Protein AF-A0A3D3KFX2-F1 (afdb_monomer)

Radius of gyration: 22.74 Å; Cα contacts (8 Å, |Δi|>4): 416; chains: 1; bounding box: 62×53×62 Å

Sequence (307 aa):
QFYYATTVNYLEGIKENYFYAPDFDKSLHAFVSCFTFNHDSLNQFRLYGKEADKEASGVSLVFEKEFFQSDNSLEGLSFLSLKNNSQNSDETIFPLELDQQLNAEKSVDGKFRINKQPVMRCVYIDPTSDYIQLAHRNRLTFFREFGDETIAVQDKILSKAEHEWENYKKYIDEKTTDFSDAFRALKNNYELIIEEKKGITNSDLESSNKIDTLINEILLPLKYLIKQSAFQEEQECRMIYVTSLNAPEVKMVNKKFLFVEYEADVKESLDEVYIAPAARDYQMYLAWLLRDKDVKIELSNNPYRQT

pLDDT: mean 78.2, std 17.75, range [28.66, 97.94]

Foldseek 3Di:
DFFQCLLVLLLVLPLDPDGDDDDDPQFKDKDKDKDAPDQQDQCLPVVGQADVNDHQQGKGFDFDPVLADPDPDCVLVLLPPQPPPPDDDDDDDRDPPSPLPDFWDLPPVRATAGEGHHKAWFWADASNDLDIFTQDHDLVVLCVVQPQDWDQDPNDIDRPSVVVCVVRVVVRVVVRVVVSVVSVVVSVVSVVLVVVLVVDDPVPVVVSVSSVVVVCSVCVVNSVRYDHNVSSSSSMIMGMDMGGCPRRQWDDDPVPDTHGHHPDDSLVGTAEMEGGPSNVVCQVVVCVVNVVDPYHYYYRPDDDPPD

Solvent-accessible surface area (backbone atoms only — not comparable to full-atom values): 18101 Å² total; per-residue (Å²): 144,84,26,46,37,52,53,51,28,44,53,71,66,38,73,61,92,69,84,56,82,70,83,72,60,90,65,55,43,78,49,74,50,82,46,53,62,57,66,83,49,51,53,48,53,88,90,46,27,60,56,94,85,36,61,42,46,26,66,25,81,35,66,42,72,81,52,34,38,89,60,91,56,69,76,44,46,57,79,69,57,71,76,78,76,86,79,73,97,67,96,71,83,86,73,86,59,65,70,89,70,81,53,49,51,72,42,98,88,70,48,44,24,32,55,60,42,45,76,40,63,23,34,26,33,38,53,78,56,92,52,71,43,60,42,56,70,59,69,68,56,33,41,69,73,42,51,90,41,68,41,80,55,96,95,38,84,40,54,39,21,58,53,54,39,53,56,51,48,51,54,50,53,54,52,37,48,59,48,52,55,53,50,51,52,51,30,54,53,50,49,51,54,56,55,56,54,72,70,60,57,89,88,46,56,69,61,56,51,51,51,53,50,52,50,48,61,70,44,51,61,51,34,75,33,36,37,54,45,95,55,53,87,36,19,36,27,37,32,64,47,56,47,39,80,82,38,89,48,51,42,75,47,91,91,74,46,77,48,65,44,65,59,60,56,64,78,86,26,44,48,34,35,30,30,20,77,71,30,51,85,47,49,65,56,51,48,64,75,40,66,91,53,94,52,50,77,42,74,51,87,70,92,67,83,90,125

Mean predicted aligned error: 10.26 Å

Structure (mmCIF, N/CA/C/O backbone):
data_AF-A0A3D3KFX2-F1
#
_entry.id   AF-A0A3D3KFX2-F1
#
loop_
_atom_site.group_PDB
_atom_site.id
_atom_site.type_symbol
_atom_site.label_atom_id
_atom_site.label_alt_id
_atom_site.label_comp_id
_atom_site.label_asym_id
_atom_site.label_entity_id
_atom_site.label_seq_id
_atom_site.pdbx_PDB_ins_code
_atom_site.Cartn_x
_atom_site.Cartn_y
_atom_site.Cartn_z
_atom_site.occupancy
_atom_site.B_iso_or_equiv
_atom_site.auth_seq_id
_atom_site.auth_comp_id
_atom_site.auth_asym_id
_atom_site.auth_atom_id
_atom_site.pdbx_PDB_model_num
ATOM 1 N N . GLN A 1 1 ? -0.712 -10.029 10.175 1.00 40.66 1 GLN A N 1
ATOM 2 C CA . GLN A 1 1 ? -1.743 -9.284 10.934 1.00 40.66 1 GLN A CA 1
ATOM 3 C C . GLN A 1 1 ? -1.146 -8.898 12.288 1.00 40.66 1 GLN A C 1
ATOM 5 O O . GLN A 1 1 ? -1.094 -9.753 13.155 1.00 40.66 1 GLN A O 1
ATOM 10 N N . PHE A 1 2 ? -0.617 -7.672 12.443 1.00 48.78 2 PHE A N 1
ATOM 11 C CA . PHE A 1 2 ? 0.177 -7.263 13.628 1.00 48.78 2 PHE A CA 1
ATOM 12 C C . PHE A 1 2 ? 0.014 -5.773 14.024 1.00 48.78 2 PHE A C 1
ATOM 14 O O . PHE A 1 2 ? 0.886 -5.219 14.680 1.00 48.78 2 PHE A O 1
ATOM 21 N N . TYR A 1 3 ? -1.057 -5.091 13.600 1.00 53.44 3 TYR A N 1
ATOM 22 C CA . TYR A 1 3 ? -1.035 -3.618 13.466 1.00 53.44 3 TYR A CA 1
ATOM 23 C C . TYR A 1 3 ? -1.913 -2.835 14.459 1.00 53.44 3 TYR A C 1
ATOM 25 O O . TYR A 1 3 ? -1.688 -1.650 14.688 1.00 53.44 3 TYR A O 1
ATOM 33 N N . TYR A 1 4 ? -2.884 -3.491 15.104 1.00 53.03 4 TYR A N 1
ATOM 34 C CA . TYR A 1 4 ? -3.849 -2.812 15.980 1.00 53.03 4 TYR A CA 1
ATOM 35 C C . TYR A 1 4 ? -3.234 -2.300 17.284 1.00 53.03 4 TYR A C 1
ATOM 37 O O . TYR A 1 4 ? -3.417 -1.137 17.635 1.00 53.03 4 TYR A O 1
ATOM 45 N N . ALA A 1 5 ? -2.451 -3.150 17.954 1.00 59.12 5 ALA A N 1
ATOM 46 C CA . ALA A 1 5 ? -1.819 -2.804 19.222 1.00 59.12 5 ALA A CA 1
ATOM 47 C C . ALA A 1 5 ? -0.909 -1.574 19.088 1.00 59.12 5 ALA A C 1
ATOM 49 O O . ALA A 1 5 ? -0.873 -0.744 19.979 1.00 59.12 5 ALA A O 1
ATOM 50 N N . THR A 1 6 ? -0.226 -1.389 17.954 1.00 66.00 6 THR A N 1
ATOM 51 C CA . THR A 1 6 ? 0.708 -0.266 17.783 1.00 66.00 6 THR A CA 1
ATOM 52 C C . THR A 1 6 ? 0.006 1.096 17.828 1.00 66.00 6 THR A C 1
ATOM 54 O O . THR A 1 6 ? 0.507 2.012 18.474 1.00 66.00 6 THR A O 1
ATOM 57 N N . THR A 1 7 ? -1.160 1.227 17.187 1.00 72.75 7 THR A N 1
ATOM 58 C CA . THR A 1 7 ? -1.912 2.496 17.166 1.00 72.75 7 THR A CA 1
ATOM 59 C C . THR A 1 7 ? -2.515 2.797 18.533 1.00 72.75 7 THR A C 1
ATOM 61 O O . THR A 1 7 ? -2.322 3.887 19.060 1.00 72.75 7 THR A O 1
ATOM 64 N N . VAL A 1 8 ? -3.205 1.818 19.127 1.00 72.88 8 VAL A N 1
ATOM 65 C CA . VAL A 1 8 ? -3.866 1.991 20.429 1.00 72.88 8 VAL A CA 1
ATOM 66 C C . VAL A 1 8 ? -2.839 2.229 21.535 1.00 72.88 8 VAL A C 1
ATOM 68 O O . VAL A 1 8 ? -2.994 3.179 22.291 1.00 72.88 8 VAL A O 1
ATOM 71 N N . ASN A 1 9 ? -1.735 1.472 21.571 1.00 75.88 9 ASN A N 1
ATOM 72 C CA . ASN A 1 9 ? -0.684 1.675 22.573 1.00 75.88 9 ASN A CA 1
ATOM 73 C C . ASN A 1 9 ? -0.104 3.093 22.500 1.00 75.88 9 ASN A C 1
ATOM 75 O O . ASN A 1 9 ? 0.134 3.711 23.535 1.00 75.88 9 ASN A O 1
ATOM 79 N N . TYR A 1 10 ? 0.090 3.637 21.292 1.00 77.69 10 TYR A N 1
ATOM 80 C CA . TYR A 1 10 ? 0.539 5.020 21.136 1.00 77.69 10 TYR A CA 1
ATOM 81 C C . TYR A 1 10 ? -0.475 6.026 21.702 1.00 77.69 10 TYR A C 1
ATOM 83 O O . TYR A 1 10 ? -0.082 6.941 22.438 1.00 77.69 10 TYR A O 1
ATOM 91 N N . LEU A 1 11 ? -1.763 5.852 21.377 1.00 78.81 11 LEU A N 1
ATOM 92 C CA . LEU A 1 11 ? -2.851 6.723 21.838 1.00 78.81 11 LEU A CA 1
ATOM 93 C C . LEU A 1 11 ? -3.039 6.659 23.358 1.00 78.81 11 LEU A C 1
ATOM 95 O O . LEU A 1 11 ? -3.238 7.688 23.987 1.00 78.81 11 LEU A O 1
ATOM 99 N N . GLU A 1 12 ? -2.897 5.479 23.958 1.00 77.38 12 GLU A N 1
ATOM 100 C CA . GLU A 1 12 ? -3.015 5.263 25.406 1.00 77.38 12 GLU A CA 1
ATOM 101 C C . GLU A 1 12 ? -1.721 5.577 26.177 1.00 77.38 12 GLU A C 1
ATOM 103 O O . GLU A 1 12 ? -1.682 5.487 27.403 1.00 77.38 12 GLU A O 1
ATOM 108 N N . GLY A 1 13 ? -0.635 5.930 25.478 1.00 68.69 13 GLY A N 1
ATOM 109 C CA . GLY A 1 13 ? 0.669 6.189 26.094 1.00 68.69 13 GLY A CA 1
ATOM 110 C C . GLY A 1 13 ? 1.332 4.943 26.697 1.00 68.69 13 GLY A C 1
ATOM 111 O O . GLY A 1 13 ? 2.239 5.065 27.524 1.00 68.69 13 GLY A O 1
ATOM 112 N N . ILE A 1 14 ? 0.904 3.749 26.284 1.00 73.69 14 ILE A N 1
ATOM 113 C CA . ILE A 1 14 ? 1.445 2.469 26.734 1.00 73.69 14 ILE A CA 1
ATOM 114 C C . ILE A 1 14 ? 2.810 2.249 26.078 1.00 73.69 14 ILE A C 1
ATOM 116 O O . ILE A 1 14 ? 2.922 1.998 24.879 1.00 73.69 14 ILE A O 1
ATOM 120 N N . LYS A 1 15 ? 3.868 2.287 26.894 1.00 63.31 15 LYS A N 1
ATOM 121 C CA . LYS A 1 15 ? 5.263 2.048 26.474 1.00 63.31 15 LYS A CA 1
ATOM 122 C C . LYS A 1 15 ? 5.663 0.574 26.550 1.00 63.31 15 LYS A C 1
ATOM 124 O O . LYS A 1 15 ? 6.805 0.245 26.863 1.00 63.31 15 LYS A O 1
ATOM 129 N N . GLU A 1 16 ? 4.715 -0.320 26.311 1.00 56.78 16 GLU A N 1
ATOM 130 C CA . GLU A 1 16 ? 4.911 -1.761 26.420 1.00 56.78 16 GLU A CA 1
ATOM 131 C C . GLU A 1 16 ? 4.526 -2.451 25.110 1.00 56.78 16 GLU A C 1
ATOM 133 O O . GLU A 1 16 ? 3.536 -2.113 24.460 1.00 56.78 16 GLU A O 1
ATOM 138 N N . ASN A 1 17 ? 5.307 -3.462 24.728 1.00 52.25 17 ASN A N 1
ATOM 139 C CA . ASN A 1 17 ? 5.060 -4.285 23.543 1.00 52.25 17 ASN A CA 1
ATOM 140 C C . ASN A 1 17 ? 4.037 -5.394 23.842 1.00 52.25 17 ASN A C 1
ATOM 142 O O . ASN A 1 17 ? 4.276 -6.559 23.526 1.00 52.25 17 ASN A O 1
ATOM 146 N N . TYR A 1 18 ? 2.920 -5.071 24.500 1.00 46.91 18 TYR A N 1
ATOM 147 C CA . TYR A 1 18 ? 1.854 -6.054 24.676 1.00 46.91 18 TYR A CA 1
ATOM 148 C C . TYR A 1 18 ? 1.104 -6.250 23.359 1.00 46.91 18 TYR A C 1
ATOM 150 O O . TYR A 1 18 ? 0.640 -5.302 22.723 1.00 46.91 18 TYR A O 1
ATOM 158 N N . PHE A 1 19 ? 1.027 -7.511 22.939 1.00 49.22 19 PHE A N 1
ATOM 159 C CA . PHE A 1 19 ? 0.390 -7.933 21.701 1.00 49.22 19 PHE A CA 1
ATOM 160 C C . PHE A 1 19 ? -1.049 -8.345 21.986 1.00 49.22 19 PHE A C 1
ATOM 162 O O . PHE A 1 19 ? -1.286 -9.348 22.656 1.00 49.22 19 PHE A O 1
ATOM 169 N N . TYR A 1 20 ? -2.004 -7.620 21.412 1.00 46.19 20 TYR A N 1
ATOM 170 C CA . TYR A 1 20 ? -3.391 -8.062 21.347 1.00 46.19 20 TYR A CA 1
ATOM 171 C C . TYR A 1 20 ? -3.735 -8.422 19.905 1.00 46.19 20 TYR A C 1
ATOM 173 O O . TYR A 1 20 ? -3.490 -7.644 18.976 1.00 46.19 20 TYR A O 1
ATOM 181 N N . ALA A 1 21 ? -4.287 -9.622 19.711 1.00 39.16 21 ALA A N 1
ATOM 182 C CA . ALA A 1 21 ? -4.954 -9.946 18.461 1.00 39.16 21 ALA A CA 1
ATOM 183 C C . ALA A 1 21 ? -6.119 -8.956 18.302 1.00 39.16 21 ALA A C 1
ATOM 185 O O . ALA A 1 21 ? -6.869 -8.773 19.262 1.00 39.16 21 ALA A O 1
ATOM 186 N N . PRO A 1 22 ? -6.257 -8.273 17.153 1.00 45.81 22 PRO A N 1
ATOM 187 C CA . PRO A 1 22 ? -7.388 -7.385 16.960 1.00 45.81 22 PRO A CA 1
ATOM 188 C C . PRO A 1 22 ? -8.681 -8.181 17.109 1.00 45.81 22 PRO A C 1
ATOM 190 O O . PRO A 1 22 ? -8.853 -9.191 16.426 1.00 45.81 22 PRO A O 1
ATOM 193 N N . ASP A 1 23 ? -9.588 -7.697 17.955 1.00 42.97 23 ASP A N 1
ATOM 194 C CA . ASP A 1 23 ? -10.974 -8.138 17.895 1.00 42.97 23 ASP A CA 1
ATOM 195 C C . ASP A 1 23 ? -11.504 -7.713 16.522 1.00 42.97 23 ASP A C 1
ATOM 197 O O . ASP A 1 23 ? -11.385 -6.551 16.102 1.00 42.97 23 ASP A O 1
ATOM 201 N N . PHE A 1 24 ? -11.956 -8.696 15.751 1.00 45.25 24 PHE A N 1
ATOM 202 C CA . PHE A 1 24 ? -12.632 -8.430 14.495 1.00 45.25 24 PHE A CA 1
ATOM 203 C C . PHE A 1 24 ? -14.033 -7.957 14.851 1.00 45.25 24 PHE A C 1
ATOM 205 O O . PHE A 1 24 ? -14.772 -8.671 15.533 1.00 45.25 24 PHE A O 1
ATOM 212 N N . ASP A 1 25 ? -14.406 -6.773 14.372 1.00 53.97 25 ASP A N 1
ATOM 213 C CA . ASP A 1 25 ? -15.816 -6.427 14.304 1.00 53.97 25 ASP A CA 1
ATOM 214 C C . ASP A 1 25 ? -16.506 -7.518 13.472 1.00 53.97 25 ASP A C 1
ATOM 216 O O . ASP A 1 25 ? -16.117 -7.799 12.337 1.00 53.97 25 ASP A O 1
ATOM 220 N N . LYS A 1 26 ? -17.492 -8.197 14.063 1.00 56.59 26 LYS A N 1
ATOM 221 C CA . LYS A 1 26 ? -18.197 -9.309 13.413 1.00 56.59 26 LYS A CA 1
ATOM 222 C C . LYS A 1 26 ? -18.964 -8.858 12.166 1.00 56.59 26 LYS A C 1
ATOM 224 O O . LYS A 1 26 ? -19.391 -9.716 11.395 1.00 56.59 26 LYS A O 1
ATOM 229 N N . SER A 1 27 ? -19.166 -7.553 11.982 1.00 66.00 27 SER A N 1
ATOM 230 C CA . SER A 1 27 ? -19.976 -6.995 10.902 1.00 66.00 27 SER A CA 1
ATOM 231 C C . SER A 1 27 ? -19.179 -6.610 9.645 1.00 66.00 27 SER A C 1
ATOM 233 O O . SER A 1 27 ? -19.722 -6.730 8.540 1.00 66.00 27 SER A O 1
ATOM 235 N N . LEU A 1 28 ? -17.901 -6.228 9.788 1.00 73.38 28 LEU A N 1
ATOM 236 C CA . LEU A 1 28 ? -17.070 -5.659 8.720 1.00 73.38 28 LEU A CA 1
ATOM 237 C C . LEU A 1 28 ? -15.747 -6.412 8.523 1.00 73.38 28 LEU A C 1
ATOM 239 O O . LEU A 1 28 ? -15.080 -6.829 9.467 1.00 73.38 28 LEU A O 1
ATOM 243 N N . HIS A 1 29 ? -15.334 -6.542 7.264 1.00 79.12 29 HIS A N 1
ATOM 244 C CA . HIS A 1 29 ? -14.085 -7.173 6.859 1.00 79.12 29 HIS A CA 1
ATOM 245 C C . HIS A 1 29 ? -13.270 -6.245 5.958 1.00 79.12 29 HIS A C 1
ATOM 247 O O . HIS A 1 29 ? -13.809 -5.621 5.047 1.00 79.12 29 HIS A O 1
ATOM 253 N N . ALA A 1 30 ? -11.959 -6.176 6.201 1.00 81.25 30 ALA A N 1
ATOM 254 C CA . ALA A 1 30 ? -11.039 -5.381 5.397 1.00 81.25 30 ALA A CA 1
ATOM 255 C C . ALA A 1 30 ? -10.324 -6.247 4.355 1.00 81.25 30 ALA A C 1
ATOM 257 O O . ALA A 1 30 ? -9.617 -7.199 4.690 1.00 81.25 30 ALA A O 1
ATOM 258 N N . PHE A 1 31 ? -10.467 -5.860 3.096 1.00 86.19 31 PHE A N 1
ATOM 259 C CA . PHE A 1 31 ? -9.740 -6.370 1.947 1.00 86.19 31 PHE A CA 1
ATOM 260 C C . PHE A 1 31 ? -8.566 -5.433 1.680 1.00 86.19 31 PHE A C 1
ATOM 262 O O . PHE A 1 31 ? -8.755 -4.253 1.387 1.00 86.19 31 PHE A O 1
ATOM 269 N N . VAL A 1 32 ? -7.347 -5.949 1.826 1.00 87.12 32 VAL A N 1
ATOM 270 C CA . VAL A 1 32 ? -6.122 -5.147 1.737 1.00 87.12 32 VAL A CA 1
ATOM 271 C C . VAL A 1 32 ? -5.252 -5.672 0.608 1.00 87.12 32 VAL A C 1
ATOM 273 O O . VAL A 1 32 ? -4.943 -6.861 0.569 1.00 87.12 32 VAL A O 1
ATOM 276 N N . SER A 1 33 ? -4.837 -4.770 -0.279 1.00 89.50 33 SER A N 1
ATOM 277 C CA . SER A 1 33 ? -3.784 -5.025 -1.266 1.00 89.50 33 SER A CA 1
ATOM 278 C C . SER A 1 33 ? -2.549 -4.209 -0.906 1.00 89.50 33 SER A C 1
ATOM 280 O O . SER A 1 33 ? -2.652 -3.012 -0.635 1.00 89.50 33 SER A O 1
ATOM 282 N N . CYS A 1 34 ? -1.393 -4.866 -0.880 1.00 90.50 34 CYS A N 1
ATOM 283 C CA . CYS A 1 34 ? -0.124 -4.295 -0.441 1.00 90.50 34 CYS A CA 1
ATOM 284 C C . CYS A 1 34 ? 0.777 -4.019 -1.648 1.00 90.50 34 CYS A C 1
ATOM 286 O O . CYS A 1 34 ? 0.974 -4.888 -2.494 1.00 90.50 34 CYS A O 1
ATOM 288 N N . PHE A 1 35 ? 1.360 -2.827 -1.686 1.00 92.38 35 PHE A N 1
ATOM 289 C CA . PHE A 1 35 ? 2.269 -2.349 -2.725 1.00 92.38 35 PHE A CA 1
ATOM 290 C C . PHE A 1 35 ? 3.554 -1.854 -2.077 1.00 92.38 35 PHE A C 1
ATOM 292 O O . PHE A 1 35 ? 3.588 -1.573 -0.881 1.00 92.38 35 PHE A O 1
ATOM 299 N N . THR A 1 36 ? 4.617 -1.714 -2.857 1.00 91.19 36 THR A N 1
ATOM 300 C CA . THR A 1 36 ? 5.884 -1.171 -2.371 1.00 91.19 36 THR A CA 1
ATOM 301 C C . THR A 1 36 ? 6.446 -0.162 -3.357 1.00 91.19 36 THR A C 1
ATOM 303 O O . THR A 1 36 ? 6.228 -0.257 -4.561 1.00 91.19 36 THR A O 1
ATOM 306 N N . PHE A 1 37 ? 7.197 0.801 -2.835 1.00 88.88 37 PHE A N 1
ATOM 307 C CA . PHE A 1 37 ? 7.956 1.757 -3.637 1.00 88.88 37 PHE A CA 1
ATOM 308 C C . PHE A 1 37 ? 9.179 1.148 -4.341 1.00 88.88 37 PHE A C 1
ATOM 310 O O . PHE A 1 37 ? 9.823 1.827 -5.142 1.00 88.88 37 PHE A O 1
ATOM 317 N N . ASN A 1 38 ? 9.535 -0.099 -4.027 1.00 86.19 38 ASN A N 1
ATOM 318 C CA . ASN A 1 38 ? 10.678 -0.782 -4.615 1.00 86.19 38 ASN A CA 1
ATOM 319 C C . ASN A 1 38 ? 10.235 -1.749 -5.726 1.00 86.19 38 ASN A C 1
ATOM 321 O O . ASN A 1 38 ? 9.788 -2.856 -5.437 1.00 86.19 38 ASN A O 1
ATOM 325 N N . HIS A 1 39 ? 10.369 -1.327 -6.987 1.00 84.69 39 HIS A N 1
ATOM 326 C CA . HIS A 1 39 ? 9.884 -2.079 -8.155 1.00 84.69 39 HIS A CA 1
ATOM 327 C C . HIS A 1 39 ? 10.562 -3.448 -8.303 1.00 84.69 39 HIS A C 1
ATOM 329 O O . HIS A 1 39 ? 9.896 -4.451 -8.550 1.00 84.69 39 HIS A O 1
ATOM 335 N N . ASP A 1 40 ? 11.874 -3.506 -8.077 1.00 82.25 40 ASP A N 1
ATOM 336 C CA . ASP A 1 40 ? 12.650 -4.742 -8.076 1.00 82.25 40 ASP A CA 1
ATOM 337 C C . ASP A 1 40 ? 12.885 -5.171 -6.621 1.00 82.25 40 ASP A C 1
ATOM 339 O O . ASP A 1 40 ? 13.956 -4.934 -6.063 1.00 82.25 40 ASP A O 1
ATOM 343 N N . SER A 1 41 ? 11.864 -5.732 -5.958 1.00 76.44 41 SER A N 1
ATOM 344 C CA . SER A 1 41 ? 12.021 -6.370 -4.643 1.00 76.44 41 SER A CA 1
ATOM 345 C C . SER A 1 41 ? 11.036 -7.506 -4.394 1.00 76.44 41 SER A C 1
ATOM 347 O O . SER A 1 41 ? 9.904 -7.329 -3.950 1.00 76.44 41 SER A O 1
ATOM 349 N N . LEU A 1 42 ? 11.513 -8.721 -4.642 1.00 75.12 42 LEU A N 1
ATOM 350 C CA . LEU A 1 42 ? 10.683 -9.930 -4.672 1.00 75.12 42 LEU A CA 1
ATOM 351 C C . LEU A 1 42 ? 10.475 -10.586 -3.299 1.00 75.12 42 LEU A C 1
ATOM 353 O O . LEU A 1 42 ? 9.652 -11.485 -3.167 1.00 75.12 42 LEU A O 1
ATOM 357 N N . ASN A 1 43 ? 11.209 -10.120 -2.285 1.00 68.00 43 ASN A N 1
ATOM 358 C CA . ASN A 1 43 ? 11.119 -10.579 -0.894 1.00 68.00 43 ASN A CA 1
ATOM 359 C C . ASN A 1 43 ? 10.774 -9.418 0.057 1.00 68.00 43 ASN A C 1
ATOM 361 O O . ASN A 1 43 ? 11.024 -9.506 1.258 1.00 68.00 43 ASN A O 1
ATOM 365 N N . GLN A 1 44 ? 10.273 -8.300 -0.484 1.00 66.69 44 GLN A N 1
ATOM 366 C CA . GLN A 1 44 ? 10.076 -7.057 0.265 1.00 66.69 44 GLN A CA 1
ATOM 367 C C . GLN A 1 44 ? 9.173 -7.257 1.483 1.00 66.69 44 GLN A C 1
ATOM 369 O O . GLN A 1 44 ? 9.433 -6.721 2.554 1.00 66.69 44 GLN A O 1
ATOM 374 N N . PHE A 1 45 ? 8.133 -8.069 1.329 1.00 65.75 45 PHE A N 1
ATOM 375 C CA . PHE A 1 45 ? 7.285 -8.486 2.427 1.00 65.75 45 PHE A CA 1
ATOM 376 C C . PHE A 1 45 ? 7.863 -9.780 3.002 1.00 65.75 45 PHE A C 1
ATOM 378 O O . PHE A 1 45 ? 7.816 -10.815 2.343 1.00 65.75 45 PHE A O 1
ATOM 385 N N . ARG A 1 46 ? 8.396 -9.735 4.231 1.00 56.12 46 ARG A N 1
ATOM 386 C CA . ARG A 1 46 ? 9.214 -10.806 4.857 1.00 56.12 46 ARG A CA 1
ATOM 387 C C . ARG A 1 46 ? 8.590 -12.213 4.865 1.00 56.12 46 ARG A C 1
ATOM 389 O O . ARG A 1 46 ? 9.290 -13.192 5.109 1.00 56.12 46 ARG A O 1
ATOM 396 N N . LEU A 1 47 ? 7.279 -12.309 4.651 1.00 55.75 47 LEU A N 1
ATOM 397 C CA . LEU A 1 47 ? 6.505 -13.554 4.637 1.00 55.75 47 LEU A CA 1
ATOM 398 C C . LEU A 1 47 ? 6.182 -14.070 3.223 1.00 55.75 47 LEU A C 1
ATOM 400 O O . LEU A 1 47 ? 5.535 -15.104 3.096 1.00 55.75 47 LEU A O 1
ATOM 404 N N . TYR A 1 48 ? 6.620 -13.374 2.174 1.00 56.31 48 TYR A N 1
ATOM 405 C CA . TYR A 1 48 ? 6.325 -13.677 0.775 1.00 56.31 48 TYR A CA 1
ATOM 406 C C . TYR A 1 48 ? 7.628 -13.923 -0.006 1.00 56.31 48 TYR A C 1
ATOM 408 O O . TYR A 1 48 ? 8.702 -13.488 0.407 1.00 56.31 48 TYR A O 1
ATOM 416 N N . GLY A 1 49 ? 7.544 -14.659 -1.120 1.00 56.09 49 GLY A N 1
ATOM 417 C CA . GLY A 1 49 ? 8.704 -14.970 -1.975 1.00 56.09 49 GLY A CA 1
ATOM 418 C C . GLY A 1 49 ? 9.421 -16.291 -1.659 1.00 56.09 49 GLY A C 1
ATOM 419 O O . GLY A 1 49 ? 10.506 -16.542 -2.193 1.00 56.09 49 GLY A O 1
ATOM 420 N N . LYS A 1 50 ? 8.816 -17.139 -0.812 1.00 67.75 50 LYS A N 1
ATOM 421 C CA . LYS A 1 50 ? 9.240 -18.525 -0.573 1.00 67.75 50 LYS A CA 1
ATOM 422 C C . LYS A 1 50 ? 8.161 -19.503 -1.018 1.00 67.75 50 LYS A C 1
ATOM 424 O O . LYS A 1 50 ? 7.053 -19.483 -0.489 1.00 67.75 50 LYS A O 1
ATOM 429 N N . GLU A 1 51 ? 8.511 -20.397 -1.930 1.00 70.69 51 GLU A N 1
ATOM 430 C CA . GLU A 1 51 ? 7.697 -21.551 -2.305 1.00 70.69 51 GLU A CA 1
ATOM 431 C C . GLU A 1 51 ? 8.473 -22.810 -1.924 1.00 70.69 51 GLU A C 1
ATOM 433 O O . GLU A 1 51 ? 9.603 -22.989 -2.370 1.00 70.69 51 GLU A O 1
ATOM 438 N N . ALA A 1 52 ? 7.902 -23.655 -1.058 1.00 76.06 52 ALA A N 1
ATOM 439 C CA . ALA A 1 52 ? 8.585 -24.840 -0.522 1.00 76.06 52 ALA A CA 1
ATOM 440 C C . ALA A 1 52 ? 10.001 -24.525 0.021 1.00 76.06 52 ALA A C 1
ATOM 442 O O . ALA A 1 52 ? 10.973 -25.190 -0.330 1.00 76.06 52 ALA A O 1
ATOM 443 N N . ASP A 1 53 ? 10.112 -23.459 0.826 1.00 73.94 53 ASP A N 1
ATOM 444 C CA . ASP A 1 53 ? 11.363 -22.921 1.393 1.00 73.94 53 ASP A CA 1
ATOM 445 C C . ASP A 1 53 ? 12.403 -22.417 0.375 1.00 73.94 53 ASP A C 1
ATOM 447 O O . ASP A 1 53 ? 13.481 -21.962 0.762 1.00 73.94 53 ASP A O 1
ATOM 451 N N . LYS A 1 54 ? 12.064 -22.403 -0.919 1.00 72.81 54 LYS A N 1
ATOM 452 C CA . LYS A 1 54 ? 12.906 -21.857 -1.982 1.00 72.81 54 LYS A CA 1
ATOM 453 C C . LYS A 1 54 ? 12.720 -20.347 -2.090 1.00 72.81 54 LYS A C 1
ATOM 455 O O . LYS A 1 54 ? 11.653 -19.863 -2.483 1.00 72.81 54 LYS A O 1
ATOM 460 N N . GLU A 1 55 ? 13.771 -19.606 -1.753 1.00 75.81 55 GLU A N 1
ATOM 461 C CA . GLU A 1 55 ? 13.823 -18.152 -1.922 1.00 75.81 55 GLU A CA 1
ATOM 462 C C . GLU A 1 55 ? 13.741 -17.745 -3.397 1.00 75.81 55 GLU A C 1
ATOM 464 O O . GLU A 1 55 ? 14.051 -18.525 -4.300 1.00 75.81 55 GLU A O 1
ATOM 469 N N . ALA A 1 56 ? 13.358 -16.487 -3.632 1.00 75.56 56 ALA A N 1
ATOM 470 C CA . ALA A 1 56 ? 13.399 -15.869 -4.953 1.00 75.56 56 ALA A CA 1
ATOM 471 C C . ALA A 1 56 ? 12.555 -16.617 -6.000 1.00 75.56 56 ALA A C 1
ATOM 473 O O . ALA A 1 56 ? 12.962 -16.761 -7.152 1.00 75.56 56 ALA A O 1
ATOM 474 N N . SER A 1 57 ? 11.379 -17.091 -5.586 1.00 81.31 57 SER A N 1
ATOM 475 C CA . SER A 1 57 ? 10.367 -17.751 -6.427 1.00 81.31 57 SER A CA 1
ATOM 476 C C . SER A 1 57 ? 9.219 -16.814 -6.838 1.00 81.31 57 SER A C 1
ATOM 478 O O . SER A 1 57 ? 8.299 -17.229 -7.535 1.00 81.31 57 SER A O 1
ATOM 480 N N . GLY A 1 58 ? 9.260 -15.548 -6.412 1.00 82.62 58 GLY A N 1
ATOM 481 C CA . GLY A 1 58 ? 8.213 -14.563 -6.679 1.00 82.62 58 GLY A CA 1
ATOM 482 C C . GLY A 1 58 ? 8.334 -13.832 -8.020 1.00 82.62 58 GLY A C 1
ATOM 483 O O . GLY A 1 58 ? 9.293 -13.989 -8.777 1.00 82.62 58 GLY A O 1
ATOM 484 N N . VAL A 1 59 ? 7.355 -12.963 -8.264 1.00 87.38 59 VAL A N 1
ATOM 485 C CA . VAL A 1 59 ? 7.361 -11.947 -9.324 1.00 87.38 59 VAL A CA 1
ATOM 486 C C . VAL A 1 59 ? 6.957 -10.603 -8.724 1.00 87.38 59 VAL A C 1
ATOM 488 O O . VAL A 1 59 ? 6.188 -10.564 -7.763 1.00 87.38 59 VAL A O 1
ATOM 491 N N . SER A 1 60 ? 7.481 -9.513 -9.274 1.00 89.56 60 SER A N 1
ATOM 492 C CA . SER A 1 60 ? 7.076 -8.149 -8.942 1.00 89.56 60 SER A CA 1
ATOM 493 C C . SER A 1 60 ? 6.299 -7.586 -10.117 1.00 89.56 60 SER A C 1
ATOM 495 O O . SER A 1 60 ? 6.741 -7.708 -11.259 1.00 89.56 60 SER A O 1
ATOM 497 N N . LEU A 1 61 ? 5.143 -7.001 -9.829 1.00 92.00 61 LEU A N 1
ATOM 498 C CA . LEU A 1 61 ? 4.246 -6.407 -10.809 1.00 92.00 61 LEU A CA 1
ATOM 499 C C . LEU A 1 61 ? 4.261 -4.891 -10.611 1.00 92.00 61 LEU A C 1
ATOM 501 O O . LEU A 1 61 ? 3.879 -4.408 -9.543 1.00 92.00 61 LEU A O 1
ATOM 505 N N . VAL A 1 62 ? 4.721 -4.156 -11.620 1.00 93.00 62 VAL A N 1
ATOM 506 C CA . VAL A 1 62 ? 4.760 -2.692 -11.618 1.00 93.00 62 VAL A CA 1
ATOM 507 C C . VAL A 1 62 ? 3.527 -2.183 -12.345 1.00 93.00 62 VAL A C 1
ATOM 509 O O . VAL A 1 62 ? 3.271 -2.561 -13.487 1.00 93.00 62 VAL A O 1
ATOM 512 N N . PHE A 1 63 ? 2.757 -1.345 -11.662 1.00 93.44 63 PHE A N 1
ATOM 513 C CA . PHE A 1 63 ? 1.501 -0.809 -12.167 1.00 93.44 63 PHE A CA 1
ATOM 514 C C . PHE A 1 63 ? 1.647 0.654 -12.568 1.00 93.44 63 PHE A C 1
ATOM 516 O O . PHE A 1 63 ? 2.282 1.442 -11.862 1.00 93.44 63 PHE A O 1
ATOM 523 N N . GLU A 1 64 ? 0.993 1.012 -13.668 1.00 92.38 64 GLU A N 1
ATOM 524 C CA . GLU A 1 64 ? 0.781 2.397 -14.078 1.00 92.38 64 GLU A CA 1
ATOM 525 C C . GLU A 1 64 ? -0.083 3.138 -13.039 1.00 92.38 64 GLU A C 1
ATOM 527 O O . GLU A 1 64 ? -0.853 2.533 -12.283 1.00 92.38 64 GLU A O 1
ATOM 532 N N . LYS A 1 65 ? 0.027 4.472 -12.977 1.00 90.56 65 LYS A N 1
ATOM 533 C CA . LYS A 1 65 ? -0.685 5.280 -11.964 1.00 90.56 65 LYS A CA 1
ATOM 534 C C . LYS A 1 65 ? -2.199 5.159 -12.103 1.00 90.56 65 LYS A C 1
ATOM 536 O O . LYS A 1 65 ? -2.919 5.213 -11.112 1.00 90.56 65 LYS A O 1
ATOM 541 N N . GLU A 1 66 ? -2.652 4.954 -13.328 1.00 91.25 66 GLU A N 1
ATOM 542 C CA . GLU A 1 66 ? -4.030 4.798 -13.757 1.00 91.25 66 GLU A CA 1
ATOM 543 C C . GLU A 1 66 ? -4.672 3.530 -13.183 1.00 91.25 66 GLU A C 1
ATOM 545 O O . GLU A 1 66 ? -5.898 3.435 -13.179 1.00 91.25 66 GLU A O 1
ATOM 550 N N . PHE A 1 67 ? -3.890 2.575 -12.664 1.00 93.19 67 PHE A N 1
ATOM 551 C CA . PHE A 1 67 ? -4.416 1.445 -11.897 1.00 93.19 67 PHE A CA 1
ATOM 552 C C . PHE A 1 67 ? -5.118 1.901 -10.611 1.00 93.19 67 PHE A C 1
ATOM 554 O O . PHE A 1 67 ? -6.067 1.264 -10.153 1.00 93.19 67 PHE A O 1
ATOM 561 N N . PHE A 1 68 ? -4.654 3.003 -10.024 1.00 91.19 68 PHE A N 1
ATOM 562 C CA . PHE A 1 68 ? -5.174 3.570 -8.787 1.00 91.19 68 PHE A CA 1
ATOM 563 C C . PHE A 1 68 ? -6.161 4.704 -9.076 1.00 91.19 68 PHE A C 1
ATOM 565 O O . PHE A 1 68 ? -6.240 5.227 -10.190 1.00 91.19 68 PHE A O 1
ATOM 572 N N . GLN A 1 69 ? -6.924 5.100 -8.059 1.00 87.94 69 GLN A N 1
ATOM 573 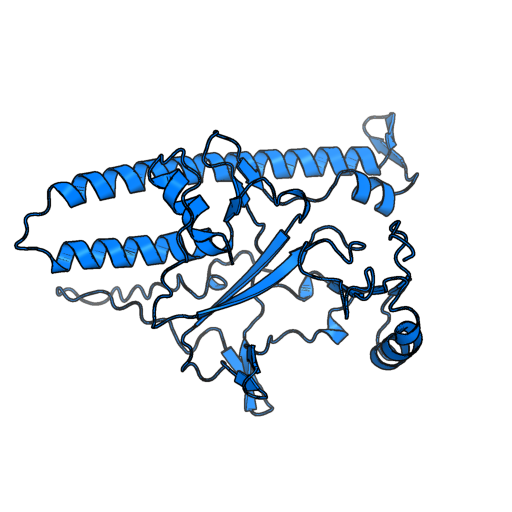C CA . GLN A 1 69 ? -7.777 6.282 -8.151 1.00 87.94 69 GLN A CA 1
ATOM 574 C C . GLN A 1 69 ? -6.916 7.536 -8.391 1.00 87.94 69 GLN A C 1
ATOM 576 O O . GLN A 1 69 ? -5.939 7.766 -7.678 1.00 87.94 69 GLN A O 1
ATOM 581 N N . SER A 1 70 ? -7.274 8.340 -9.396 1.00 77.31 70 SER A N 1
ATOM 582 C CA . SER A 1 70 ? -6.551 9.567 -9.769 1.00 77.31 70 SER A CA 1
ATOM 583 C C . SER A 1 70 ? -6.744 10.710 -8.774 1.00 77.31 70 SER A C 1
ATOM 585 O O . SER A 1 70 ? -5.883 11.582 -8.642 1.00 77.31 70 SER A O 1
ATOM 587 N N . ASP A 1 71 ? -7.875 10.701 -8.075 1.00 66.69 71 ASP A N 1
ATOM 588 C CA . ASP A 1 71 ? -8.353 11.827 -7.290 1.00 66.69 71 ASP A CA 1
ATOM 589 C C . ASP A 1 71 ? -8.108 11.545 -5.806 1.00 66.69 71 ASP A C 1
ATOM 591 O O . ASP A 1 71 ? -8.414 10.463 -5.310 1.00 66.69 71 ASP A O 1
ATOM 595 N N . ASN A 1 72 ? -7.614 12.538 -5.062 1.00 57.50 72 ASN A N 1
ATOM 596 C CA . ASN A 1 72 ? -7.449 12.447 -3.604 1.00 57.50 72 ASN A CA 1
ATOM 597 C C . ASN A 1 72 ? -8.796 12.538 -2.854 1.00 57.50 72 ASN A C 1
ATOM 599 O O . ASN A 1 72 ? -8.826 13.007 -1.712 1.00 57.50 72 ASN A O 1
ATOM 603 N N . SER A 1 73 ? -9.923 12.189 -3.487 1.00 55.53 73 SER A N 1
ATOM 604 C CA . SER A 1 73 ? -11.214 12.289 -2.820 1.00 55.53 73 SER A CA 1
ATOM 605 C C . SER A 1 73 ? -11.271 11.272 -1.680 1.00 55.53 73 SER A C 1
ATOM 607 O O . SER A 1 73 ? -10.956 10.090 -1.830 1.00 55.53 73 SER A O 1
ATOM 609 N N . LEU A 1 74 ? -11.678 11.750 -0.501 1.00 53.00 74 LEU A N 1
ATOM 610 C CA . LEU A 1 74 ? -11.901 10.904 0.674 1.00 53.00 74 LEU A CA 1
ATOM 611 C C . LEU A 1 74 ? -13.039 9.891 0.438 1.00 53.00 74 LEU A C 1
ATOM 613 O O . LEU A 1 74 ? -13.242 9.000 1.252 1.00 53.00 74 LEU A O 1
ATOM 617 N N . GLU A 1 75 ? -13.754 10.010 -0.685 1.00 46.22 75 GLU A N 1
ATOM 618 C CA . GLU A 1 75 ? -14.788 9.084 -1.157 1.00 46.22 75 GLU A CA 1
ATOM 619 C C . GLU A 1 75 ? -14.254 7.647 -1.294 1.00 46.22 75 GLU A C 1
ATOM 621 O O . GLU A 1 75 ? -14.998 6.694 -1.075 1.00 46.22 75 GLU A O 1
ATOM 626 N N . GLY A 1 76 ? -12.950 7.482 -1.563 1.00 44.59 76 GLY A N 1
ATOM 627 C CA . GLY A 1 76 ? -12.277 6.179 -1.604 1.00 44.59 76 GLY A CA 1
ATOM 628 C C . GLY A 1 76 ? -12.045 5.532 -0.231 1.00 44.59 76 GLY A C 1
ATOM 629 O O . GLY A 1 76 ? -11.756 4.339 -0.141 1.00 44.59 76 GLY A O 1
ATOM 630 N N . LEU A 1 77 ? -12.208 6.271 0.872 1.00 55.12 77 LEU A N 1
ATOM 631 C CA . LEU A 1 77 ? -12.297 5.685 2.210 1.00 55.12 77 LEU A CA 1
ATOM 632 C C . LEU A 1 77 ? -13.732 5.204 2.426 1.00 55.12 77 LEU A C 1
ATOM 634 O O . LEU A 1 77 ? -14.492 5.800 3.185 1.00 55.12 77 LEU A O 1
ATOM 638 N N . SER A 1 78 ? -14.092 4.112 1.743 1.00 49.19 78 SER A N 1
ATOM 639 C CA . SER A 1 78 ? -15.436 3.502 1.757 1.00 49.19 78 SER A CA 1
ATOM 640 C C . SER A 1 78 ? -16.060 3.346 3.153 1.00 49.19 78 SER A C 1
ATOM 642 O O . SER A 1 78 ? -17.280 3.341 3.275 1.00 49.19 78 SER A O 1
ATOM 644 N N . PHE A 1 79 ? -15.242 3.271 4.206 1.00 53.94 79 PHE A N 1
ATOM 645 C CA . PHE A 1 79 ? -15.659 3.149 5.603 1.00 53.94 79 PHE A CA 1
ATOM 646 C C . PHE A 1 79 ? -16.052 4.473 6.300 1.00 53.94 79 PHE A C 1
ATOM 648 O O . PHE A 1 79 ? -16.675 4.398 7.352 1.00 53.94 79 PHE A O 1
ATOM 655 N N . LEU A 1 80 ? -15.717 5.665 5.771 1.00 46.62 80 LEU A N 1
ATOM 656 C CA . LEU A 1 80 ? -16.098 6.977 6.355 1.00 46.62 80 LEU A CA 1
ATOM 657 C C . LEU A 1 80 ? -17.249 7.661 5.625 1.00 46.62 80 LEU A C 1
ATOM 659 O O . LEU A 1 80 ? -17.457 8.854 5.848 1.00 46.62 80 LEU A O 1
ATOM 663 N N . SER A 1 81 ? -17.980 6.968 4.745 1.00 41.69 81 SER A N 1
ATOM 664 C CA . SER A 1 81 ? -19.189 7.546 4.152 1.00 41.69 81 SER A CA 1
ATOM 665 C C . SER A 1 81 ? -20.255 7.730 5.241 1.00 41.69 81 SER A C 1
ATOM 667 O O . SER A 1 81 ? -21.163 6.922 5.417 1.00 41.69 81 SER A O 1
ATOM 669 N N . LEU A 1 82 ? -20.098 8.790 6.034 1.00 39.09 82 LEU A N 1
ATOM 670 C CA . LEU A 1 82 ? -21.096 9.321 6.938 1.00 39.09 82 LEU A CA 1
ATOM 671 C C . LEU A 1 82 ? -22.236 9.818 6.053 1.00 39.09 82 LEU A C 1
ATOM 673 O O . LEU A 1 82 ? -22.127 10.870 5.416 1.00 39.09 82 LEU A O 1
ATOM 677 N N . LYS A 1 83 ? -23.365 9.105 6.038 1.00 36.34 83 LYS A N 1
ATOM 678 C CA . LYS A 1 83 ? -24.622 9.734 5.633 1.00 36.34 83 LYS A CA 1
ATOM 679 C C . LYS A 1 83 ? -24.932 10.844 6.633 1.00 36.34 83 LYS A C 1
ATOM 681 O O . LYS A 1 83 ? -25.490 10.604 7.700 1.00 36.34 83 LYS A O 1
ATOM 686 N N . ASN A 1 84 ? -24.627 12.083 6.261 1.00 31.91 84 ASN A N 1
ATOM 687 C CA . ASN A 1 84 ? -25.288 13.244 6.839 1.00 31.91 84 ASN A CA 1
ATOM 688 C C . ASN A 1 84 ? -26.737 13.258 6.336 1.00 31.91 84 ASN A C 1
ATOM 690 O O . ASN A 1 84 ? -27.072 14.005 5.417 1.00 31.91 84 ASN A O 1
ATOM 694 N N . ASN A 1 85 ? -27.618 12.465 6.950 1.00 29.75 85 ASN A N 1
ATOM 695 C CA . ASN A 1 85 ? -29.059 12.697 6.852 1.00 29.75 85 ASN A CA 1
ATOM 696 C C . ASN A 1 85 ? -29.410 13.949 7.674 1.00 29.75 85 ASN A C 1
ATOM 698 O O . ASN A 1 85 ? -30.090 13.893 8.692 1.00 29.75 85 ASN A O 1
ATOM 702 N N . SER A 1 86 ? -28.929 15.111 7.227 1.00 32.81 86 SER A N 1
ATOM 703 C CA . SER A 1 86 ? -29.392 16.411 7.703 1.00 32.81 86 SER A CA 1
ATOM 704 C C . SER A 1 86 ? -30.734 16.717 7.050 1.00 32.81 86 SER A C 1
ATOM 706 O O . SER A 1 86 ? -30.810 17.578 6.184 1.00 32.81 86 SER A O 1
ATOM 708 N N . GLN A 1 87 ? -31.774 15.969 7.424 1.00 34.56 87 GLN A N 1
ATOM 709 C CA . GLN A 1 87 ? -33.168 16.413 7.424 1.00 34.56 87 GLN A CA 1
ATOM 710 C C . GLN A 1 87 ? -33.927 15.580 8.458 1.00 34.56 87 GLN A C 1
ATOM 712 O O . GLN A 1 87 ? -34.431 14.505 8.147 1.00 34.56 87 GLN A O 1
ATOM 717 N N . ASN A 1 88 ? -33.961 16.097 9.687 1.00 30.34 88 ASN A N 1
ATOM 718 C CA . ASN A 1 88 ? -35.089 16.120 10.627 1.00 30.34 88 ASN A CA 1
ATOM 719 C C . ASN A 1 88 ? -34.607 15.951 12.069 1.00 30.34 88 ASN A C 1
ATOM 721 O O . ASN A 1 88 ? -33.964 14.977 12.443 1.00 30.34 88 ASN A O 1
ATOM 725 N N . SER A 1 89 ? -34.946 16.960 12.864 1.00 39.41 89 SER A N 1
ATOM 726 C CA . SER A 1 89 ? -34.979 16.927 14.316 1.00 39.41 89 SER A CA 1
ATOM 727 C C . SER A 1 89 ? -35.850 15.764 14.787 1.00 39.41 89 SER A C 1
ATOM 729 O O . SER A 1 89 ? -37.058 15.803 14.577 1.00 39.41 89 SER A O 1
ATOM 731 N N . ASP A 1 90 ? -35.233 14.731 15.348 1.00 30.91 90 ASP A N 1
ATOM 732 C CA . ASP A 1 90 ? -35.627 14.096 16.608 1.00 30.91 90 ASP A CA 1
ATOM 733 C C . ASP A 1 90 ? -34.622 12.981 16.932 1.00 30.91 90 ASP A C 1
ATOM 735 O O . ASP A 1 90 ? -34.153 12.249 16.060 1.00 30.91 90 ASP A O 1
ATOM 739 N N . GLU A 1 91 ? -34.239 12.913 18.203 1.00 44.84 91 GLU A N 1
ATOM 740 C CA . GLU A 1 91 ? -33.251 12.001 18.774 1.00 44.84 91 GLU A CA 1
ATOM 741 C C . GLU A 1 91 ? -33.444 10.549 18.310 1.00 44.84 91 GLU A C 1
ATOM 743 O O . GLU A 1 91 ? -34.336 9.865 18.792 1.00 44.84 91 GLU A O 1
ATOM 748 N N . THR A 1 92 ? -32.581 10.037 17.428 1.00 28.66 92 THR A N 1
ATOM 749 C CA . THR A 1 92 ? -32.328 8.593 17.292 1.00 28.66 92 THR A CA 1
ATOM 750 C C . THR A 1 92 ? -30.973 8.344 16.620 1.00 28.66 92 THR A C 1
ATOM 752 O O . THR A 1 92 ? -30.695 8.834 15.535 1.00 28.66 92 THR A O 1
ATOM 755 N N . ILE A 1 93 ? -30.125 7.616 17.354 1.00 36.03 93 ILE A N 1
ATOM 756 C CA . ILE A 1 93 ? -28.952 6.810 16.966 1.00 36.03 93 ILE A CA 1
ATOM 757 C C . ILE A 1 93 ? -28.564 6.923 15.489 1.00 36.03 93 ILE A C 1
ATOM 759 O O . ILE A 1 93 ? -29.303 6.419 14.657 1.00 36.03 93 ILE A O 1
ATOM 763 N N . PHE A 1 94 ? -27.379 7.470 15.195 1.00 31.48 94 PHE A N 1
ATOM 764 C CA . PHE A 1 94 ? -26.708 7.337 13.898 1.00 31.48 94 PHE A CA 1
ATOM 765 C C . PHE A 1 94 ? -26.374 5.857 13.651 1.00 31.48 94 PHE A C 1
ATOM 767 O O . PHE A 1 94 ? -25.431 5.357 14.269 1.00 31.48 94 PHE A O 1
ATOM 774 N N . PRO A 1 95 ? -27.083 5.111 12.788 1.00 32.19 95 PRO A N 1
ATOM 775 C CA . PRO A 1 95 ? -26.542 3.865 12.291 1.00 32.19 95 PRO A CA 1
ATOM 776 C C . PRO A 1 95 ? -25.563 4.262 11.183 1.00 32.19 95 PRO A C 1
ATOM 778 O O . PRO A 1 95 ? -25.931 4.998 10.262 1.00 32.19 95 PRO A O 1
ATOM 781 N N . LEU A 1 96 ? -24.321 3.787 11.257 1.00 40.78 96 LEU A N 1
ATOM 782 C CA . LEU A 1 96 ? -23.448 3.754 10.089 1.00 40.78 96 LEU A CA 1
ATOM 783 C C . LEU A 1 96 ? -24.111 2.844 9.042 1.00 40.78 96 LEU A C 1
ATOM 785 O O . LEU A 1 96 ? -23.886 1.636 8.988 1.00 40.78 96 LEU A O 1
ATOM 789 N N . GLU A 1 97 ? -24.993 3.403 8.220 1.00 37.97 97 GLU A N 1
ATOM 790 C CA . GLU A 1 97 ? -25.404 2.754 6.987 1.00 37.97 97 GLU A CA 1
ATOM 791 C C . GLU A 1 97 ? -24.256 2.923 5.999 1.00 37.97 97 GLU A C 1
ATOM 793 O O . GLU A 1 97 ? -24.183 3.912 5.270 1.00 37.97 97 GLU A O 1
ATOM 798 N N . LEU A 1 98 ? -23.341 1.950 6.007 1.00 42.22 98 LEU A N 1
ATOM 799 C CA . LEU A 1 98 ? -22.383 1.768 4.927 1.00 42.22 98 LEU A CA 1
ATOM 800 C C . LEU A 1 98 ? -23.195 1.671 3.635 1.00 42.22 98 LEU A C 1
ATOM 802 O O . LEU A 1 98 ? -23.974 0.729 3.460 1.00 42.22 98 LEU A O 1
ATOM 806 N N . ASP A 1 99 ? -23.077 2.673 2.767 1.00 39.69 99 ASP A N 1
ATOM 807 C CA . ASP A 1 99 ? -23.853 2.708 1.538 1.00 39.69 99 ASP A CA 1
ATOM 808 C C . ASP A 1 99 ? -23.402 1.531 0.665 1.00 39.69 99 ASP A C 1
ATOM 810 O O . ASP A 1 99 ? -22.347 1.560 0.031 1.00 39.69 99 ASP A O 1
ATOM 814 N N . GLN A 1 100 ? -24.206 0.465 0.647 1.00 44.97 100 GLN A N 1
ATOM 815 C CA . GLN A 1 100 ? -23.948 -0.772 -0.101 1.00 44.97 100 GLN A CA 1
ATOM 816 C C . GLN A 1 100 ? -23.898 -0.547 -1.625 1.00 44.97 100 GLN A C 1
ATOM 818 O O . GLN A 1 100 ? -23.736 -1.498 -2.383 1.00 44.97 100 GLN A O 1
ATOM 823 N N . GLN A 1 101 ? -24.101 0.688 -2.096 1.00 42.94 101 GLN A N 1
ATOM 824 C CA . GLN A 1 101 ? -24.425 0.991 -3.487 1.00 42.94 101 GLN A CA 1
ATOM 825 C C . GLN A 1 101 ? -23.447 1.923 -4.208 1.00 42.94 101 GLN A C 1
ATOM 827 O O . GLN A 1 101 ? -23.588 2.057 -5.419 1.00 42.94 101 GLN A O 1
ATOM 832 N N . LEU A 1 102 ? -22.458 2.535 -3.544 1.00 48.78 102 LEU A N 1
ATOM 833 C CA . LEU A 1 102 ? -21.641 3.570 -4.206 1.00 48.78 102 LEU A CA 1
ATOM 834 C C . LEU A 1 102 ? -20.272 3.114 -4.728 1.00 48.78 102 LEU A C 1
ATOM 836 O O . LEU A 1 102 ? -19.709 3.799 -5.572 1.00 48.78 102 LEU A O 1
ATOM 840 N N . ASN A 1 103 ? -19.750 1.961 -4.299 1.00 53.44 103 ASN A N 1
ATOM 841 C CA . ASN A 1 103 ? -18.385 1.556 -4.672 1.00 53.44 103 ASN A CA 1
ATOM 842 C C . ASN A 1 103 ? -18.291 0.295 -5.527 1.00 53.44 103 ASN A C 1
ATOM 844 O O . ASN A 1 103 ? -17.203 0.010 -6.019 1.00 53.44 103 ASN A O 1
ATOM 848 N N . ALA A 1 104 ? -19.377 -0.466 -5.683 1.00 57.06 104 ALA A N 1
ATOM 849 C CA . ALA A 1 104 ? -19.381 -1.696 -6.465 1.00 57.06 104 ALA A CA 1
ATOM 850 C C . ALA A 1 104 ? -20.435 -1.623 -7.572 1.00 57.06 104 ALA A C 1
ATOM 852 O O . ALA A 1 104 ? -21.627 -1.832 -7.332 1.00 57.06 104 ALA A O 1
ATOM 853 N N . GLU A 1 105 ? -20.007 -1.342 -8.798 1.00 60.03 105 GLU A N 1
ATOM 854 C CA . GLU A 1 105 ? -20.913 -1.334 -9.940 1.00 60.03 105 GLU A CA 1
ATOM 855 C C . GLU A 1 105 ? -21.112 -2.754 -10.484 1.00 60.03 105 GLU A C 1
ATOM 857 O O . GLU A 1 105 ? -20.183 -3.565 -10.599 1.00 60.03 105 GLU A O 1
ATOM 862 N N . LYS A 1 106 ? -22.359 -3.072 -10.854 1.00 58.78 106 LYS A N 1
ATOM 863 C CA . LYS A 1 106 ? -22.619 -4.231 -11.710 1.00 58.78 106 LYS A CA 1
ATOM 864 C C . LYS A 1 106 ? -22.113 -3.898 -13.100 1.00 58.78 106 LYS A C 1
ATOM 866 O O . LYS A 1 106 ? -22.748 -3.158 -13.844 1.00 58.78 106 LYS A O 1
ATOM 871 N N . SER A 1 107 ? -20.994 -4.497 -13.459 1.00 61.12 107 SER A N 1
ATOM 872 C CA . SER A 1 107 ? -20.506 -4.453 -14.832 1.00 61.12 107 SER A CA 1
ATOM 873 C C . SER A 1 107 ? -21.478 -5.131 -15.812 1.00 61.12 107 SER A C 1
ATOM 875 O O . SER A 1 107 ? -22.356 -5.911 -15.430 1.00 61.12 107 SER A O 1
ATOM 877 N N . VAL A 1 108 ? -21.273 -4.870 -17.105 1.00 61.50 108 VAL A N 1
ATOM 878 C CA . VAL A 1 108 ? -22.081 -5.402 -18.219 1.00 61.50 108 VAL A CA 1
ATOM 879 C C . VAL A 1 108 ? -22.127 -6.942 -18.243 1.00 61.50 108 VAL A C 1
ATOM 881 O O . VAL A 1 108 ? -23.094 -7.517 -18.735 1.00 61.50 108 VA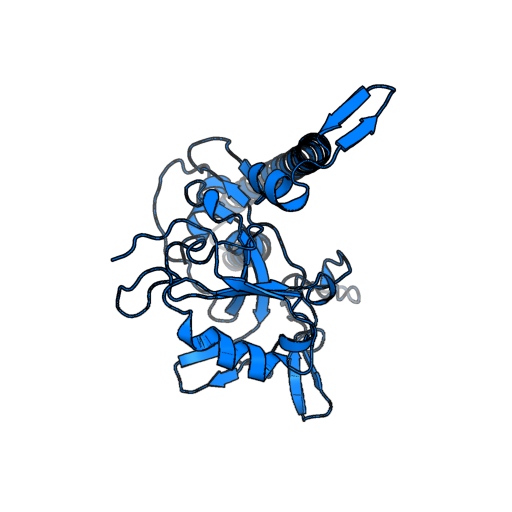L A O 1
ATOM 884 N N . ASP A 1 109 ? -21.125 -7.622 -17.668 1.00 69.31 109 ASP A N 1
ATOM 885 C CA . ASP A 1 109 ? -21.069 -9.090 -17.560 1.00 69.31 109 ASP A CA 1
ATOM 886 C C . ASP A 1 109 ? -21.799 -9.658 -16.319 1.00 69.31 109 ASP A C 1
ATOM 888 O O . ASP A 1 109 ? -21.790 -10.869 -16.086 1.00 69.31 109 ASP A O 1
ATOM 892 N N . GLY A 1 110 ? -22.449 -8.797 -15.528 1.00 69.94 110 GLY A N 1
ATOM 893 C CA . GLY A 1 110 ? -23.191 -9.159 -14.322 1.00 69.94 110 GLY A CA 1
ATOM 894 C C . GLY A 1 110 ? -22.325 -9.360 -13.075 1.00 69.94 110 GLY A C 1
ATOM 895 O O . GLY A 1 110 ? -22.871 -9.680 -12.016 1.00 69.94 110 GLY A O 1
ATOM 896 N N . LYS A 1 111 ? -21.001 -9.171 -13.155 1.00 77.44 111 LYS A N 1
ATOM 897 C CA . LYS A 1 111 ? -20.111 -9.245 -11.990 1.00 77.44 111 LYS A CA 1
ATOM 898 C C . LYS A 1 111 ? -20.023 -7.894 -11.291 1.00 77.44 111 LYS A C 1
ATOM 900 O O . LYS A 1 111 ? -19.853 -6.859 -11.937 1.00 77.44 111 LYS A O 1
ATOM 905 N N . PHE A 1 112 ? -20.084 -7.929 -9.965 1.00 83.81 112 PHE A N 1
ATOM 906 C CA . PHE A 1 112 ? -19.716 -6.800 -9.121 1.00 83.81 112 PHE A CA 1
ATOM 907 C C . PHE A 1 112 ? -18.200 -6.630 -9.123 1.00 83.81 112 PHE A C 1
ATOM 909 O O . PHE A 1 112 ? -17.478 -7.608 -8.888 1.00 83.81 112 PHE A O 1
ATOM 916 N N . ARG A 1 113 ? -17.748 -5.404 -9.385 1.00 86.12 113 ARG A N 1
ATOM 917 C CA . ARG A 1 113 ? -16.355 -4.981 -9.240 1.00 86.12 113 ARG A CA 1
ATOM 918 C C . ARG A 1 113 ? -16.323 -3.700 -8.425 1.00 86.12 113 ARG A C 1
ATOM 920 O O . ARG A 1 113 ? -17.200 -2.861 -8.599 1.00 86.12 113 ARG A O 1
ATOM 927 N N . ILE A 1 114 ? -15.343 -3.580 -7.539 1.00 87.00 114 ILE A N 1
ATOM 928 C CA . ILE A 1 114 ? -15.118 -2.359 -6.780 1.00 87.00 114 ILE A CA 1
ATOM 929 C C . ILE A 1 114 ? -14.378 -1.341 -7.649 1.00 87.00 114 ILE A C 1
ATOM 931 O O . ILE A 1 114 ? -13.449 -1.706 -8.376 1.00 87.00 114 ILE A O 1
ATOM 935 N N . ASN A 1 115 ? -14.779 -0.078 -7.549 1.00 85.88 115 ASN A N 1
ATOM 936 C CA . ASN A 1 115 ? -14.158 1.031 -8.266 1.00 85.88 115 ASN A CA 1
ATOM 937 C C . ASN A 1 115 ? -12.692 1.208 -7.846 1.00 85.88 115 ASN A C 1
ATOM 939 O O . ASN A 1 115 ? -12.254 0.675 -6.816 1.00 85.88 115 ASN A O 1
ATOM 943 N N . LYS A 1 116 ? -11.931 1.989 -8.613 1.00 88.19 116 LYS A N 1
ATOM 944 C CA . LYS A 1 116 ? -10.546 2.321 -8.301 1.00 88.19 116 LYS A CA 1
ATOM 945 C C . LYS A 1 116 ? -10.438 2.881 -6.892 1.00 88.19 116 LYS A C 1
ATOM 947 O O . LYS A 1 116 ? -11.215 3.742 -6.496 1.00 88.19 116 LYS A O 1
ATOM 952 N N . GLN A 1 117 ? -9.478 2.362 -6.135 1.00 86.25 117 GLN A N 1
ATOM 953 C CA . GLN A 1 117 ? -9.257 2.752 -4.745 1.00 86.25 117 GLN A CA 1
ATOM 954 C C . GLN A 1 117 ? -7.981 3.592 -4.638 1.00 86.25 117 GLN A C 1
ATOM 956 O O . GLN A 1 117 ?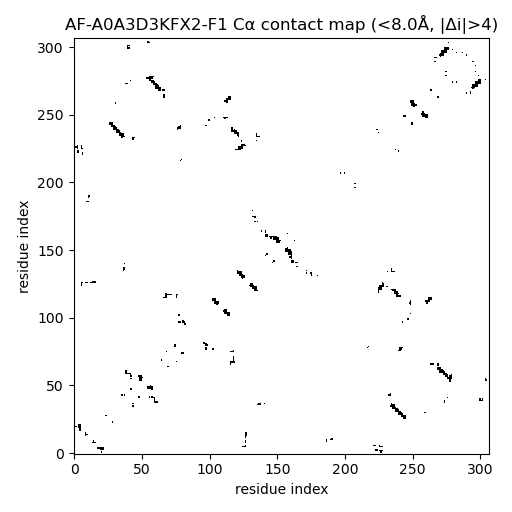 -7.048 3.406 -5.433 1.00 86.25 117 GLN A O 1
ATOM 961 N N . PRO A 1 118 ? -7.897 4.495 -3.648 1.00 88.44 118 PRO A N 1
ATOM 962 C CA . PRO A 1 118 ? -6.681 5.243 -3.403 1.00 88.44 118 PRO A CA 1
ATOM 963 C C . PRO A 1 118 ? -5.614 4.314 -2.818 1.00 88.44 118 PRO A C 1
ATOM 9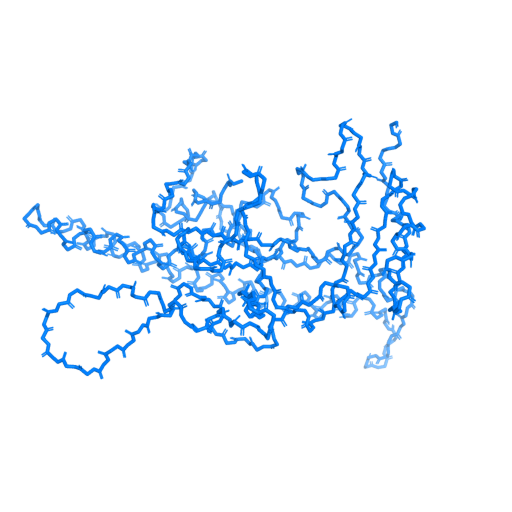65 O O . PRO A 1 118 ? -5.900 3.389 -2.050 1.00 88.44 118 PRO A O 1
ATOM 968 N N . VAL A 1 119 ? -4.356 4.592 -3.150 1.00 89.44 119 VAL A N 1
ATOM 969 C CA . VAL A 1 119 ? -3.200 3.916 -2.558 1.00 89.44 119 VAL A CA 1
ATOM 970 C C . VAL A 1 119 ? -2.571 4.811 -1.495 1.00 89.44 119 VAL A C 1
ATOM 972 O O . VAL A 1 119 ? -2.096 5.915 -1.759 1.00 89.44 119 VAL A O 1
ATOM 975 N N . MET A 1 120 ? -2.588 4.336 -0.255 1.00 90.06 120 MET A N 1
ATOM 976 C CA . MET A 1 120 ? -2.160 5.092 0.917 1.00 90.06 120 MET A CA 1
ATOM 977 C C . MET A 1 120 ? -0.801 4.606 1.406 1.00 90.06 120 MET A C 1
ATOM 979 O O . MET A 1 120 ? -0.537 3.407 1.448 1.00 90.06 120 MET A O 1
ATOM 983 N N . ARG A 1 121 ? 0.066 5.532 1.820 1.00 93.12 121 ARG A N 1
ATOM 984 C CA . ARG A 1 121 ? 1.352 5.184 2.443 1.00 93.12 121 ARG A CA 1
ATOM 985 C C . ARG A 1 121 ? 1.110 4.612 3.831 1.00 93.12 121 ARG A C 1
ATOM 987 O O . ARG A 1 121 ? 0.343 5.187 4.601 1.00 93.12 121 ARG A O 1
ATOM 994 N N . CYS A 1 122 ? 1.799 3.525 4.165 1.00 94.06 122 CYS A N 1
ATOM 995 C CA . CYS A 1 122 ? 1.855 3.094 5.554 1.00 94.06 122 CYS A CA 1
ATOM 996 C C . CYS A 1 122 ? 2.658 4.098 6.387 1.00 94.06 122 CYS A C 1
ATOM 998 O O . CYS A 1 122 ? 3.547 4.789 5.878 1.00 94.06 122 CYS A O 1
ATOM 1000 N N . VAL A 1 123 ? 2.358 4.141 7.680 1.00 95.00 123 VAL A N 1
ATOM 1001 C CA . VAL A 1 123 ? 3.084 4.943 8.663 1.00 95.00 123 VAL A CA 1
ATOM 1002 C C . VAL A 1 123 ? 3.793 4.005 9.620 1.00 95.00 123 VAL A C 1
ATOM 1004 O O . VAL A 1 123 ? 3.181 3.111 10.193 1.00 95.00 123 VAL A O 1
ATOM 1007 N N . TYR A 1 124 ? 5.083 4.218 9.807 1.00 93.88 124 TYR A N 1
ATOM 1008 C CA . TYR A 1 124 ? 5.908 3.486 10.746 1.00 93.88 124 TYR A CA 1
ATOM 1009 C C . TYR A 1 124 ? 6.035 4.281 12.031 1.00 93.88 124 TYR A C 1
ATOM 1011 O O . TYR A 1 124 ? 6.528 5.408 12.011 1.00 93.88 124 TYR A O 1
ATOM 1019 N N . ILE A 1 125 ? 5.608 3.688 13.140 1.00 92.00 125 ILE A N 1
ATOM 1020 C CA . ILE A 1 125 ? 5.736 4.292 14.462 1.00 92.00 125 ILE A CA 1
ATOM 1021 C C . ILE A 1 125 ? 6.460 3.348 15.416 1.00 92.00 125 ILE A C 1
ATOM 1023 O O . ILE A 1 125 ? 6.390 2.120 15.291 1.00 92.00 125 ILE A O 1
ATOM 1027 N N . ASP A 1 126 ? 7.148 3.923 16.388 1.00 87.75 126 ASP A N 1
ATOM 1028 C CA . ASP A 1 126 ? 7.653 3.195 17.545 1.00 87.75 126 ASP A CA 1
ATOM 1029 C C . ASP A 1 126 ? 6.865 3.638 18.783 1.00 87.75 126 ASP A C 1
ATOM 1031 O O . ASP A 1 126 ? 7.006 4.783 19.190 1.00 87.75 126 ASP A O 1
ATOM 1035 N N . PRO A 1 127 ? 6.048 2.774 19.411 1.00 76.81 127 PRO A N 1
ATOM 1036 C CA . PRO A 1 127 ? 5.247 3.164 20.574 1.00 76.81 127 PRO A CA 1
ATOM 1037 C C . PRO A 1 127 ? 6.103 3.531 21.797 1.00 76.81 127 PRO A C 1
ATOM 1039 O O . PRO A 1 127 ? 5.603 4.132 22.747 1.00 76.81 127 PRO A O 1
ATOM 1042 N N . THR A 1 128 ? 7.388 3.163 21.801 1.00 80.56 128 THR A N 1
ATOM 1043 C CA . THR A 1 128 ? 8.302 3.462 22.909 1.00 80.56 128 THR A CA 1
ATOM 1044 C C . THR A 1 128 ? 9.025 4.804 22.765 1.00 80.56 128 THR A C 1
ATOM 1046 O O . THR A 1 128 ? 9.585 5.296 23.750 1.00 80.56 128 THR A O 1
ATOM 1049 N N . SER A 1 129 ? 8.972 5.428 21.585 1.00 85.06 129 SER A N 1
ATOM 1050 C CA . SER A 1 129 ? 9.595 6.721 21.286 1.00 85.06 129 SER A CA 1
ATOM 1051 C C . SER A 1 129 ? 8.648 7.645 20.506 1.00 85.06 129 SER A C 1
ATOM 1053 O O . SER A 1 129 ? 7.504 7.301 20.237 1.00 85.06 129 SER A O 1
ATOM 1055 N N . ASP A 1 130 ? 9.111 8.841 20.143 1.00 84.50 130 ASP A N 1
ATOM 1056 C CA . ASP A 1 130 ? 8.357 9.768 19.282 1.00 84.50 130 ASP A CA 1
ATOM 1057 C C . ASP A 1 130 ? 8.662 9.551 17.787 1.00 84.50 130 ASP A C 1
ATOM 1059 O O . ASP A 1 130 ? 8.440 10.431 16.953 1.00 84.50 130 ASP A O 1
ATOM 1063 N N . TYR A 1 131 ? 9.225 8.391 17.432 1.00 91.94 131 TYR A N 1
ATOM 1064 C CA . TYR A 1 131 ? 9.591 8.088 16.057 1.00 91.94 131 TYR A CA 1
ATOM 1065 C C . TYR A 1 131 ? 8.347 7.843 15.201 1.00 91.94 131 TYR A C 1
ATOM 1067 O O . TYR A 1 131 ? 7.572 6.916 15.451 1.00 91.94 131 TYR A O 1
ATOM 1075 N N . ILE A 1 132 ? 8.204 8.654 14.154 1.00 94.38 132 ILE A N 1
ATOM 1076 C CA . ILE A 1 132 ? 7.169 8.545 13.129 1.00 94.38 132 ILE A CA 1
ATOM 1077 C C . ILE A 1 132 ? 7.838 8.726 11.770 1.00 94.38 132 ILE A C 1
ATOM 1079 O O . ILE A 1 132 ? 8.593 9.677 11.563 1.00 94.38 132 ILE A O 1
ATOM 1083 N N . GLN A 1 133 ? 7.535 7.837 10.829 1.00 94.81 133 GLN A N 1
ATOM 1084 C CA . GLN A 1 133 ? 7.994 7.966 9.455 1.00 94.81 133 GLN A CA 1
ATOM 1085 C C . GLN A 1 133 ? 6.966 7.430 8.461 1.00 94.81 133 GLN A C 1
ATOM 1087 O O . GLN A 1 133 ? 6.401 6.357 8.654 1.00 94.81 133 GLN A O 1
ATOM 1092 N N . LEU A 1 134 ? 6.745 8.145 7.360 1.00 95.94 134 LEU A N 1
ATOM 1093 C CA . LEU A 1 134 ? 5.931 7.645 6.254 1.00 95.94 134 LEU A CA 1
ATOM 1094 C C . LEU A 1 134 ? 6.717 6.660 5.384 1.00 95.94 134 LEU A C 1
ATOM 1096 O O . LEU A 1 134 ? 7.922 6.810 5.194 1.00 95.94 134 LEU A O 1
ATOM 1100 N N . ALA A 1 135 ? 6.033 5.688 4.785 1.00 95.38 135 ALA A N 1
ATOM 1101 C CA . ALA A 1 135 ? 6.623 4.869 3.734 1.00 95.38 135 ALA A CA 1
ATOM 1102 C C . ALA A 1 135 ? 7.069 5.733 2.545 1.00 95.38 135 ALA A C 1
ATOM 1104 O O . ALA A 1 135 ? 6.311 6.560 2.032 1.00 95.38 135 ALA A O 1
ATOM 1105 N N . HIS A 1 136 ? 8.307 5.525 2.098 1.00 94.31 136 HIS A N 1
ATOM 1106 C CA . HIS A 1 136 ? 8.925 6.317 1.041 1.00 94.31 136 HIS A CA 1
ATOM 1107 C C . HIS A 1 136 ? 9.918 5.484 0.219 1.00 94.31 136 HIS A C 1
ATOM 1109 O O . HIS A 1 136 ? 10.382 4.430 0.657 1.00 94.31 136 HIS A O 1
ATOM 1115 N N . ARG A 1 137 ? 10.269 5.979 -0.972 1.00 92.19 137 ARG A N 1
ATOM 1116 C CA . ARG A 1 137 ? 11.299 5.392 -1.841 1.00 92.19 137 ARG A CA 1
ATOM 1117 C C . ARG A 1 137 ? 12.675 5.449 -1.175 1.00 92.19 137 ARG A C 1
ATOM 1119 O O . ARG A 1 137 ? 12.990 6.411 -0.473 1.00 92.19 137 ARG A O 1
ATOM 1126 N N . ASN A 1 138 ? 13.528 4.463 -1.440 1.00 90.69 138 ASN A N 1
ATOM 1127 C CA . ASN A 1 138 ? 14.939 4.534 -1.053 1.00 90.69 138 ASN A CA 1
ATOM 1128 C C . ASN A 1 138 ? 15.697 5.493 -1.983 1.00 90.69 138 ASN A C 1
ATOM 1130 O O . ASN A 1 138 ? 15.492 5.456 -3.191 1.00 90.69 138 ASN A O 1
ATOM 1134 N N . ARG A 1 139 ? 16.661 6.256 -1.455 1.00 93.38 139 ARG A N 1
ATOM 1135 C CA . ARG A 1 139 ? 17.621 7.028 -2.259 1.00 93.38 139 ARG A CA 1
ATOM 1136 C C . ARG A 1 139 ? 18.210 6.207 -3.408 1.00 93.38 139 ARG A C 1
ATOM 1138 O O . ARG A 1 139 ? 18.276 6.695 -4.528 1.00 93.38 139 ARG A O 1
ATOM 1145 N N . LEU A 1 140 ? 18.571 4.944 -3.162 1.00 90.12 140 LEU A N 1
ATOM 1146 C CA . LEU A 1 140 ? 19.147 4.060 -4.184 1.00 90.12 140 LEU A CA 1
ATOM 1147 C C . LEU A 1 140 ? 18.267 3.922 -5.440 1.00 90.12 140 LEU A C 1
ATOM 1149 O O . LEU A 1 140 ? 18.808 3.786 -6.535 1.00 90.12 140 LEU A O 1
ATOM 1153 N N . THR A 1 141 ? 16.935 3.969 -5.316 1.00 90.06 141 THR A N 1
ATOM 1154 C CA . THR A 1 141 ? 16.057 3.801 -6.484 1.00 90.06 141 THR A CA 1
ATOM 1155 C C . THR A 1 141 ? 16.178 4.963 -7.464 1.00 90.06 141 THR A C 1
ATOM 1157 O O . THR A 1 141 ? 16.049 4.741 -8.657 1.00 90.06 141 THR A O 1
ATOM 1160 N N . PHE A 1 142 ? 16.496 6.171 -6.989 1.00 93.19 142 PHE A N 1
ATOM 1161 C CA . PHE A 1 142 ? 16.721 7.338 -7.850 1.00 93.19 142 PHE A CA 1
ATOM 1162 C C . PHE A 1 142 ? 17.999 7.174 -8.678 1.00 93.19 142 PHE A C 1
ATOM 1164 O O . PHE A 1 142 ? 18.013 7.477 -9.863 1.00 93.19 142 PHE A O 1
ATOM 1171 N N . PHE A 1 143 ? 19.060 6.619 -8.086 1.00 91.75 143 PHE A N 1
ATOM 1172 C CA . PHE A 1 143 ? 20.305 6.334 -8.809 1.00 91.75 143 PHE A CA 1
ATOM 1173 C C . PHE A 1 143 ? 20.146 5.212 -9.834 1.00 91.75 143 PHE A C 1
ATOM 1175 O O . PHE A 1 143 ? 20.791 5.242 -10.874 1.00 91.75 143 PHE A O 1
ATOM 1182 N N . ARG A 1 144 ? 19.284 4.226 -9.561 1.00 88.62 144 ARG A N 1
ATOM 1183 C CA . ARG A 1 144 ? 18.950 3.183 -10.543 1.00 88.62 144 ARG A CA 1
ATOM 1184 C C . ARG A 1 144 ? 18.110 3.730 -11.698 1.00 88.62 144 ARG A C 1
ATOM 1186 O O . ARG A 1 144 ? 18.322 3.318 -12.828 1.00 88.62 144 ARG A O 1
ATOM 1193 N N . GLU A 1 145 ? 17.181 4.636 -11.404 1.00 89.06 145 GLU A N 1
ATOM 1194 C CA . GLU A 1 145 ? 16.264 5.224 -12.388 1.00 89.06 145 GLU A CA 1
ATOM 1195 C C . GLU A 1 145 ? 16.960 6.236 -13.306 1.00 89.06 145 GLU A C 1
ATOM 1197 O O . GLU A 1 145 ? 16.798 6.164 -14.518 1.00 89.06 145 GLU A O 1
ATOM 1202 N N . PHE A 1 146 ? 17.758 7.150 -12.745 1.00 92.00 146 PHE A N 1
ATOM 1203 C CA . PHE A 1 146 ? 18.398 8.229 -13.508 1.00 92.00 146 PHE A CA 1
ATOM 1204 C C . PHE A 1 146 ? 19.852 7.938 -13.899 1.00 92.00 146 PHE A C 1
ATOM 1206 O O . PHE A 1 146 ? 20.434 8.697 -14.670 1.00 92.00 146 PHE A O 1
ATOM 1213 N N . GLY A 1 147 ? 20.470 6.880 -13.365 1.00 90.94 147 GLY A N 1
ATOM 1214 C CA . GLY A 1 147 ? 21.854 6.512 -13.674 1.00 90.94 147 GLY A CA 1
ATOM 1215 C C . GLY A 1 147 ? 22.833 7.685 -13.536 1.00 90.94 147 GLY A C 1
ATOM 1216 O O . GLY A 1 147 ? 22.847 8.389 -12.524 1.00 90.94 147 GLY A O 1
ATOM 1217 N N . ASP A 1 148 ? 23.624 7.903 -14.589 1.00 92.12 148 ASP A N 1
ATOM 1218 C CA . ASP A 1 148 ? 24.618 8.980 -14.687 1.00 92.12 148 ASP A CA 1
ATOM 1219 C C . ASP A 1 148 ? 24.055 10.273 -15.315 1.00 92.12 148 ASP A C 1
ATOM 1221 O O . ASP A 1 148 ? 24.817 11.159 -15.710 1.00 92.12 148 ASP A O 1
ATOM 1225 N N . GLU A 1 149 ? 22.729 10.408 -15.442 1.00 94.62 149 GLU A N 1
ATOM 1226 C CA . GLU A 1 149 ? 22.117 11.624 -15.979 1.00 94.62 149 GLU A CA 1
ATOM 1227 C C . GLU A 1 149 ? 22.471 12.853 -15.132 1.00 94.62 149 GLU A C 1
ATOM 1229 O O . GLU A 1 149 ? 22.462 12.837 -13.895 1.00 94.62 149 GLU A O 1
ATOM 1234 N N . THR A 1 150 ? 22.727 13.968 -15.816 1.00 93.69 150 THR A N 1
ATOM 1235 C CA . THR A 1 150 ? 23.049 15.250 -15.187 1.00 93.69 150 THR A CA 1
ATOM 1236 C C . THR A 1 150 ? 22.058 16.334 -15.576 1.00 93.69 150 THR A C 1
ATOM 1238 O O . THR A 1 150 ? 21.572 16.356 -16.706 1.00 93.69 150 THR A O 1
ATOM 1241 N N . ILE A 1 151 ? 21.831 17.285 -14.675 1.00 92.25 151 ILE A N 1
ATOM 1242 C CA . ILE A 1 151 ? 21.017 18.478 -14.917 1.00 92.25 151 ILE A CA 1
ATOM 1243 C C . ILE A 1 151 ? 21.825 19.749 -14.658 1.00 92.25 151 ILE A C 1
ATOM 1245 O O . ILE A 1 151 ? 22.742 19.761 -13.835 1.00 92.25 151 ILE A O 1
ATOM 1249 N N . ALA A 1 152 ? 21.470 20.829 -15.351 1.00 89.69 152 ALA A N 1
ATOM 1250 C CA . ALA A 1 152 ? 22.028 22.155 -15.114 1.00 89.69 152 ALA A CA 1
ATOM 1251 C C . ALA A 1 152 ? 21.074 22.963 -14.224 1.00 89.69 152 ALA A C 1
ATOM 1253 O O . ALA A 1 152 ? 19.963 23.290 -14.636 1.00 89.69 152 ALA A O 1
ATOM 1254 N N . VAL A 1 153 ? 21.510 23.297 -13.009 1.00 84.81 153 VAL A N 1
ATOM 1255 C CA . VAL A 1 153 ? 20.756 24.126 -12.058 1.00 84.81 153 VAL A CA 1
ATOM 1256 C C . VAL A 1 153 ? 21.661 25.264 -11.604 1.00 84.81 153 VAL A C 1
ATOM 1258 O O . VAL A 1 153 ? 22.739 25.008 -11.074 1.00 84.81 153 VAL A O 1
ATOM 1261 N N . GLN A 1 154 ? 21.231 26.515 -11.808 1.00 79.56 154 GLN A N 1
ATOM 1262 C CA . GLN A 1 154 ? 21.963 27.720 -11.372 1.00 79.56 154 GLN A CA 1
ATOM 1263 C C . GLN A 1 154 ? 23.463 27.684 -11.752 1.00 79.56 154 GLN A C 1
ATOM 1265 O O . GLN A 1 154 ? 24.335 27.838 -10.898 1.00 79.56 154 GLN A O 1
ATOM 1270 N N . ASP A 1 155 ? 23.754 27.413 -13.029 1.00 79.31 155 ASP A N 1
ATOM 1271 C CA . ASP A 1 155 ? 25.108 27.330 -13.606 1.00 79.31 155 ASP A CA 1
ATOM 1272 C C . ASP A 1 155 ? 26.025 26.226 -13.035 1.00 79.31 155 ASP A C 1
ATOM 1274 O O . ASP A 1 155 ? 27.237 26.233 -13.262 1.00 79.31 155 ASP A O 1
ATOM 1278 N N . LYS A 1 156 ? 25.466 25.232 -12.330 1.00 86.44 156 LYS A N 1
ATOM 1279 C CA . LYS A 1 156 ? 26.176 24.020 -11.890 1.00 86.44 156 LYS A CA 1
ATOM 1280 C C . LYS A 1 156 ? 25.592 22.774 -12.548 1.00 86.44 156 LYS A C 1
ATOM 1282 O O . LYS A 1 156 ? 24.375 22.633 -12.654 1.00 86.44 156 LYS A O 1
ATOM 1287 N N . ILE A 1 157 ? 26.471 21.857 -12.955 1.00 88.50 157 ILE A N 1
ATOM 1288 C CA . ILE A 1 157 ? 26.095 20.518 -13.421 1.00 88.50 157 ILE A CA 1
ATOM 1289 C C . ILE A 1 157 ? 26.022 19.605 -12.198 1.00 88.50 157 ILE A C 1
ATOM 1291 O O . ILE A 1 157 ? 27.004 19.463 -11.469 1.00 88.50 157 ILE A O 1
ATOM 1295 N N . LEU A 1 158 ? 24.854 19.014 -11.968 1.00 91.00 158 LEU A N 1
ATOM 1296 C CA . LEU A 1 158 ? 24.571 18.139 -10.832 1.00 91.00 158 LEU A CA 1
ATOM 1297 C C . LEU A 1 158 ? 24.066 16.786 -11.326 1.00 91.00 158 LEU A C 1
ATOM 1299 O O . LEU A 1 158 ? 23.499 16.690 -12.413 1.00 91.00 158 LEU A O 1
ATOM 1303 N N . SER A 1 159 ? 24.236 15.748 -10.506 1.00 94.12 159 SER A N 1
ATOM 1304 C CA . SER A 1 159 ? 23.562 14.468 -10.731 1.00 94.12 159 SER A CA 1
ATOM 1305 C C . SER A 1 159 ? 22.050 14.671 -10.638 1.00 94.12 159 SER A C 1
ATOM 1307 O O . SER A 1 159 ? 21.551 15.196 -9.639 1.00 94.12 159 SER A O 1
ATOM 1309 N N . LYS A 1 160 ? 21.322 14.235 -11.669 1.00 95.38 160 LYS A N 1
ATOM 1310 C CA . LYS A 1 160 ? 19.857 14.264 -11.684 1.00 95.38 160 LYS A CA 1
ATOM 1311 C C . LYS A 1 160 ? 19.284 13.418 -10.549 1.00 95.38 160 LYS A C 1
ATOM 1313 O O . LYS A 1 160 ? 18.373 13.865 -9.863 1.00 95.38 160 LYS A O 1
ATOM 1318 N N . ALA A 1 161 ? 19.872 12.244 -10.305 1.00 95.25 161 ALA A N 1
ATOM 1319 C CA . ALA A 1 161 ? 19.464 11.345 -9.229 1.00 95.25 161 ALA A CA 1
ATOM 1320 C C . ALA A 1 161 ? 19.514 12.013 -7.849 1.00 95.25 161 ALA A C 1
ATOM 1322 O O . ALA A 1 161 ? 18.563 11.891 -7.078 1.00 95.25 161 ALA A O 1
ATOM 1323 N N . GLU A 1 162 ? 20.600 12.732 -7.543 1.00 94.69 162 GLU A N 1
ATOM 1324 C CA . GLU A 1 162 ? 20.724 13.439 -6.264 1.00 94.69 162 GLU A CA 1
ATOM 1325 C C . GLU A 1 162 ? 19.692 14.559 -6.147 1.00 94.69 162 GLU A C 1
ATOM 1327 O O . GLU A 1 162 ? 19.016 14.666 -5.129 1.00 94.69 162 GLU A O 1
ATOM 1332 N N . HIS A 1 163 ? 19.538 15.359 -7.203 1.00 94.69 163 HIS A N 1
ATOM 1333 C CA . HIS A 1 163 ? 18.607 16.480 -7.193 1.00 94.69 163 HIS A CA 1
ATOM 1334 C C . HIS A 1 163 ? 17.155 16.032 -6.981 1.00 94.69 163 HIS A C 1
ATOM 1336 O O . HIS A 1 163 ? 16.451 16.571 -6.127 1.00 94.69 163 HIS A O 1
ATOM 1342 N N . GLU A 1 164 ? 16.712 15.011 -7.720 1.00 95.75 164 GLU A N 1
ATOM 1343 C CA . GLU A 1 164 ? 15.363 14.456 -7.578 1.00 95.75 164 GLU A CA 1
ATOM 1344 C C . GLU A 1 164 ? 15.158 13.798 -6.208 1.00 95.75 164 GLU A C 1
ATOM 1346 O O . GLU A 1 164 ? 14.092 13.940 -5.604 1.00 95.75 164 GLU A O 1
ATOM 1351 N N . TRP A 1 165 ? 16.184 13.129 -5.670 1.00 95.75 165 TRP A N 1
ATOM 1352 C CA . TRP A 1 165 ? 16.139 12.585 -4.315 1.00 95.75 165 TRP A CA 1
ATOM 1353 C C . TRP A 1 165 ? 15.985 13.682 -3.258 1.00 95.75 165 TRP A C 1
ATOM 1355 O O . TRP A 1 165 ? 15.158 13.536 -2.361 1.00 95.75 165 TRP A O 1
ATOM 1365 N N . GLU A 1 166 ? 16.747 14.773 -3.342 1.00 95.88 166 GLU A N 1
ATOM 1366 C CA . GLU A 1 166 ? 16.660 15.883 -2.387 1.00 95.88 166 GLU A CA 1
ATOM 1367 C C . GLU A 1 166 ? 15.272 16.536 -2.406 1.00 95.88 166 GLU A C 1
ATOM 1369 O O . GLU A 1 166 ? 14.674 16.743 -1.345 1.00 95.88 166 GLU A O 1
ATOM 1374 N N . ASN A 1 167 ? 14.725 16.783 -3.602 1.00 96.38 167 ASN A N 1
ATOM 1375 C CA . ASN A 1 167 ? 13.373 17.315 -3.775 1.00 96.38 167 ASN A CA 1
ATOM 1376 C C . ASN A 1 167 ? 12.318 16.365 -3.188 1.00 96.38 167 ASN A C 1
ATOM 1378 O O . ASN A 1 167 ? 11.455 16.786 -2.413 1.00 96.38 167 ASN A O 1
ATOM 1382 N N . TYR A 1 168 ? 12.407 15.073 -3.514 1.00 96.94 168 TYR A N 1
ATOM 1383 C CA . TYR A 1 168 ? 11.496 14.052 -3.002 1.00 96.94 168 TYR A CA 1
ATOM 1384 C C . TYR A 1 168 ? 11.585 13.905 -1.482 1.00 96.94 168 TYR A C 1
ATOM 1386 O O . TYR A 1 168 ? 10.560 13.836 -0.803 1.00 96.94 168 TYR A O 1
ATOM 1394 N N . LYS A 1 169 ? 12.802 13.878 -0.933 1.00 97.38 169 LYS A N 1
ATOM 1395 C CA . LYS A 1 169 ? 13.036 13.761 0.504 1.00 97.38 169 LYS A CA 1
ATOM 1396 C C . LYS A 1 169 ? 12.409 14.941 1.240 1.00 97.38 169 LYS A C 1
ATOM 1398 O O . LYS A 1 169 ? 11.672 14.718 2.191 1.00 97.38 169 LYS A O 1
ATOM 1403 N N . LYS A 1 170 ? 12.622 16.170 0.757 1.00 97.94 170 LYS A N 1
ATOM 1404 C CA . LYS A 1 170 ? 11.998 17.367 1.333 1.00 97.94 170 LYS A CA 1
ATOM 1405 C C . LYS A 1 170 ? 10.471 17.255 1.348 1.00 97.94 170 LYS A C 1
ATOM 1407 O O . LYS A 1 170 ? 9.856 17.489 2.382 1.00 97.94 170 LYS A O 1
ATOM 1412 N N . TYR A 1 171 ? 9.873 16.837 0.232 1.00 97.38 171 TYR A N 1
ATOM 1413 C CA . TYR A 1 171 ? 8.429 16.614 0.140 1.00 97.38 171 TYR A CA 1
ATOM 1414 C C . TYR A 1 171 ? 7.926 15.578 1.164 1.00 97.38 171 TYR A C 1
ATOM 1416 O O . TYR A 1 171 ? 6.901 15.785 1.813 1.00 97.38 171 TYR A O 1
ATOM 1424 N N . ILE A 1 172 ? 8.642 14.463 1.339 1.00 96.56 172 ILE A N 1
ATOM 1425 C CA . ILE A 1 172 ? 8.277 13.426 2.315 1.00 96.56 172 ILE A CA 1
ATOM 1426 C C . ILE A 1 172 ? 8.470 13.900 3.759 1.00 96.56 172 ILE A C 1
ATOM 1428 O O . ILE A 1 172 ? 7.635 13.580 4.607 1.00 96.56 172 ILE A O 1
ATOM 1432 N N . ASP A 1 173 ? 9.524 14.660 4.047 1.00 96.50 173 ASP A N 1
ATOM 1433 C CA . ASP A 1 173 ? 9.792 15.210 5.379 1.00 96.50 173 ASP A CA 1
ATOM 1434 C C . ASP A 1 173 ? 8.684 16.205 5.785 1.00 96.50 173 ASP A C 1
ATOM 1436 O O . ASP A 1 173 ? 8.158 16.132 6.901 1.00 96.50 173 ASP A O 1
ATOM 1440 N N . GLU A 1 174 ? 8.245 17.064 4.856 1.00 97.69 174 GLU A N 1
ATOM 1441 C CA . GLU A 1 174 ? 7.084 17.949 5.040 1.00 97.69 174 GLU A CA 1
ATOM 1442 C C . GLU A 1 174 ? 5.812 17.139 5.338 1.00 97.69 174 GLU A C 1
ATOM 1444 O O . GLU A 1 174 ? 5.147 17.375 6.345 1.00 97.69 174 GLU A O 1
ATOM 1449 N N . LYS A 1 175 ? 5.515 16.103 4.542 1.00 96.38 175 LYS A N 1
ATOM 1450 C CA . LYS A 1 175 ? 4.331 15.249 4.760 1.00 96.38 175 LYS A CA 1
ATOM 1451 C C . LYS A 1 175 ? 4.382 14.448 6.059 1.00 96.38 175 LYS A C 1
ATOM 1453 O O . LYS A 1 175 ? 3.346 14.216 6.678 1.00 96.38 175 LYS A O 1
ATOM 1458 N N . THR A 1 176 ? 5.569 14.020 6.474 1.00 96.19 176 THR A N 1
ATOM 1459 C CA . THR A 1 176 ? 5.764 13.319 7.750 1.00 96.19 176 THR A CA 1
ATOM 1460 C C . THR A 1 176 ? 5.509 14.264 8.923 1.00 96.19 176 THR A C 1
ATOM 1462 O O . THR A 1 176 ? 4.914 13.852 9.917 1.00 96.19 176 THR A O 1
ATOM 1465 N N . THR A 1 177 ? 5.889 15.537 8.784 1.00 96.69 177 THR A N 1
ATOM 1466 C CA . THR A 1 177 ? 5.599 16.584 9.773 1.00 96.69 177 THR A CA 1
ATOM 1467 C C . THR A 1 177 ? 4.096 16.854 9.858 1.00 96.69 177 THR A C 1
ATOM 1469 O O . THR A 1 177 ? 3.538 16.744 10.948 1.00 96.69 177 THR A O 1
ATOM 1472 N N . ASP A 1 178 ? 3.429 17.077 8.715 1.00 96.19 178 ASP A N 1
ATOM 1473 C CA . ASP A 1 178 ? 1.969 17.262 8.636 1.00 96.19 178 ASP A CA 1
ATOM 1474 C C . ASP A 1 178 ? 1.222 16.122 9.358 1.00 96.19 178 ASP A C 1
ATOM 1476 O O . ASP A 1 178 ? 0.316 16.353 10.163 1.00 96.19 178 ASP A O 1
ATOM 1480 N N . PHE A 1 179 ? 1.622 14.871 9.092 1.00 94.56 179 PHE A N 1
ATOM 1481 C CA . PHE A 1 179 ? 1.032 13.700 9.736 1.00 94.56 179 PHE A CA 1
ATOM 1482 C C . PHE A 1 179 ? 1.307 13.669 11.244 1.00 94.56 179 PHE A C 1
ATOM 1484 O O . PHE A 1 179 ? 0.394 13.399 12.018 1.00 94.56 179 PHE A O 1
ATOM 1491 N N . SER A 1 180 ? 2.545 13.932 11.672 1.00 94.25 180 SER A N 1
ATOM 1492 C CA . SER A 1 180 ? 2.936 13.912 13.088 1.00 94.25 180 SER A CA 1
ATOM 1493 C C . SER A 1 180 ? 2.109 14.897 13.917 1.00 94.25 180 SER A C 1
ATOM 1495 O O . SER A 1 180 ? 1.614 14.548 14.992 1.00 94.25 180 SER A O 1
ATOM 1497 N N . ASP A 1 181 ? 1.882 16.101 13.391 1.00 95.12 181 ASP A N 1
ATOM 1498 C CA . ASP A 1 181 ? 1.081 17.118 14.068 1.00 95.12 181 ASP A CA 1
ATOM 1499 C C . ASP A 1 181 ? -0.400 16.727 14.141 1.00 95.12 181 ASP A C 1
ATOM 1501 O O . ASP A 1 181 ? -1.009 16.821 15.212 1.00 95.12 181 ASP A O 1
ATOM 1505 N N . ALA A 1 182 ? -0.965 16.200 13.049 1.00 93.81 182 ALA A N 1
ATOM 1506 C CA . ALA A 1 182 ? -2.333 15.680 13.038 1.00 93.81 182 ALA A CA 1
ATOM 1507 C C . ALA A 1 182 ? -2.509 14.486 13.994 1.00 93.81 182 ALA A C 1
ATOM 1509 O O . ALA A 1 182 ? -3.504 14.398 14.713 1.00 93.81 182 ALA A O 1
ATOM 1510 N N . PHE A 1 183 ? -1.530 13.581 14.045 1.00 91.88 183 PHE A N 1
ATOM 1511 C CA . PHE A 1 183 ? -1.569 12.395 14.895 1.00 91.88 183 PHE A CA 1
ATOM 1512 C C . PHE A 1 183 ? -1.432 12.750 16.382 1.00 91.88 183 PHE A C 1
ATOM 1514 O O . PHE A 1 183 ? -2.119 12.169 17.223 1.00 91.88 183 PHE A O 1
ATOM 1521 N N . ARG A 1 184 ? -0.631 13.769 16.716 1.00 91.19 184 ARG A N 1
ATOM 1522 C CA . ARG A 1 184 ? -0.559 14.323 18.075 1.00 91.19 184 ARG A CA 1
ATOM 1523 C C . ARG A 1 184 ? -1.876 14.981 18.489 1.00 91.19 184 ARG A C 1
ATOM 1525 O O . ARG A 1 184 ? -2.329 14.779 19.611 1.00 91.19 184 ARG A O 1
ATOM 1532 N N . ALA A 1 185 ? -2.513 15.730 17.588 1.00 93.69 185 ALA A N 1
ATOM 1533 C CA . ALA A 1 185 ? -3.831 16.308 17.846 1.00 93.69 185 ALA A CA 1
ATOM 1534 C C . ALA A 1 185 ? -4.897 15.221 18.074 1.00 93.69 185 ALA A C 1
ATOM 1536 O O . ALA A 1 185 ? -5.680 15.321 19.018 1.00 93.69 185 ALA A O 1
ATOM 1537 N N . LEU A 1 186 ? -4.884 14.152 17.265 1.00 91.06 186 LEU A N 1
ATOM 1538 C CA . LEU A 1 186 ? -5.752 12.987 17.454 1.00 91.06 186 LEU A CA 1
ATOM 1539 C C . LEU A 1 186 ? -5.540 12.345 18.828 1.00 91.06 186 LEU A C 1
ATOM 1541 O O . LEU A 1 186 ? -6.517 12.054 19.512 1.00 91.06 186 LEU A O 1
ATOM 1545 N N . LYS A 1 187 ? -4.283 12.156 19.244 1.00 90.00 187 LYS A N 1
ATOM 1546 C CA . LYS A 1 187 ? -3.949 11.608 20.561 1.00 90.00 187 LYS A CA 1
ATOM 1547 C C . LYS A 1 187 ? -4.519 12.454 21.699 1.00 90.00 187 LYS A C 1
ATOM 1549 O O . LYS A 1 187 ? -5.196 11.911 22.562 1.00 90.00 187 LYS A O 1
ATOM 1554 N N . ASN A 1 188 ? -4.318 13.770 21.662 1.00 91.38 188 ASN A N 1
ATOM 1555 C CA . ASN A 1 188 ? -4.856 14.665 22.689 1.00 91.38 188 ASN A CA 1
ATOM 1556 C C . ASN A 1 188 ? -6.391 14.584 22.759 1.00 91.38 188 ASN A C 1
ATOM 1558 O O . ASN A 1 188 ? -6.961 14.514 23.843 1.00 91.38 188 ASN A O 1
ATOM 1562 N N . ASN A 1 189 ? -7.069 14.550 21.607 1.00 91.25 189 ASN A N 1
ATOM 1563 C CA . ASN A 1 189 ? -8.526 14.405 21.560 1.00 91.25 189 ASN A CA 1
ATOM 1564 C C . ASN A 1 189 ? -8.986 13.047 22.106 1.00 91.25 189 ASN A C 1
ATOM 1566 O O . ASN A 1 189 ? -9.975 12.983 22.829 1.00 91.25 189 ASN A O 1
ATOM 1570 N N . TYR A 1 190 ? -8.267 11.970 21.783 1.00 89.88 190 TYR A N 1
ATOM 1571 C CA . TYR A 1 190 ? -8.540 10.640 22.320 1.00 89.88 190 TYR A CA 1
ATOM 1572 C C . TYR A 1 190 ? -8.431 10.625 23.850 1.00 89.88 190 TYR A C 1
ATOM 1574 O O . TYR A 1 190 ? -9.345 10.154 24.521 1.00 89.88 190 TYR A O 1
ATOM 1582 N N . GLU A 1 191 ? -7.360 11.196 24.409 1.00 89.31 191 GLU A N 1
ATOM 1583 C CA . GLU A 1 191 ? -7.158 11.297 25.859 1.00 89.31 191 GLU A CA 1
ATOM 1584 C C . GLU A 1 191 ? -8.311 12.054 26.542 1.00 89.31 191 GLU A C 1
ATOM 1586 O O . GLU A 1 191 ? -8.868 11.550 27.519 1.00 89.31 191 GLU A O 1
ATOM 1591 N N . LEU A 1 192 ? -8.739 13.193 25.980 1.00 89.62 192 LEU A N 1
ATOM 1592 C CA . LEU A 1 192 ? -9.881 13.968 26.484 1.00 89.62 192 LEU A CA 1
ATOM 1593 C C . LEU A 1 192 ? -11.184 13.155 26.486 1.00 89.62 192 LEU A C 1
ATOM 1595 O O . LEU A 1 192 ? -11.885 13.122 27.495 1.00 89.62 192 LEU A O 1
ATOM 1599 N N . ILE A 1 193 ? -11.490 12.450 25.391 1.00 87.38 193 ILE A N 1
ATOM 1600 C CA . ILE A 1 193 ? -12.706 11.626 25.289 1.00 87.38 193 ILE A CA 1
ATOM 1601 C C . ILE A 1 193 ? -12.685 10.502 26.332 1.00 87.38 193 ILE A C 1
ATOM 1603 O O . ILE A 1 193 ? -13.698 10.223 26.976 1.00 87.38 193 ILE A O 1
ATOM 1607 N N . ILE A 1 194 ? -11.535 9.852 26.532 1.00 85.50 194 ILE A N 1
ATOM 1608 C CA . ILE A 1 194 ? -11.390 8.790 27.533 1.00 85.50 194 ILE A CA 1
ATOM 1609 C C . ILE A 1 194 ? -11.540 9.340 28.960 1.00 85.50 194 ILE A C 1
ATOM 1611 O O . ILE A 1 194 ? -12.116 8.662 29.815 1.00 85.50 194 ILE A O 1
ATOM 1615 N N . GLU A 1 195 ? -11.051 10.548 29.245 1.00 86.00 195 GLU A N 1
ATOM 1616 C CA . GLU A 1 195 ? -11.260 11.211 30.538 1.00 86.00 195 GLU A CA 1
ATOM 1617 C C . GLU A 1 195 ? -12.731 11.553 30.787 1.00 86.00 195 GLU A C 1
ATOM 1619 O O . GLU A 1 195 ? -13.260 11.204 31.845 1.00 86.00 195 GLU A O 1
ATOM 1624 N N . GLU A 1 196 ? -13.412 12.152 29.809 1.00 83.81 196 GLU A N 1
ATOM 1625 C CA . GLU A 1 196 ? -14.849 12.441 29.887 1.00 83.81 196 GLU A CA 1
ATOM 1626 C C . GLU A 1 196 ? -15.662 11.160 30.102 1.00 83.81 196 GLU A C 1
ATOM 1628 O O . GLU A 1 196 ? -16.556 11.110 30.953 1.00 83.81 196 GLU A O 1
ATOM 1633 N N . LYS A 1 197 ? -15.288 10.078 29.411 1.00 81.81 197 LYS A N 1
ATOM 1634 C CA . LYS A 1 197 ? -15.925 8.767 29.544 1.00 81.81 197 LYS A CA 1
ATOM 1635 C C . LYS A 1 197 ? -15.816 8.193 30.961 1.00 81.81 197 LYS A C 1
ATOM 1637 O O . LYS A 1 197 ? -16.767 7.575 31.434 1.00 81.81 197 LYS A O 1
ATOM 1642 N N . LYS A 1 198 ? -14.703 8.408 31.678 1.00 81.50 198 LYS A N 1
ATOM 1643 C CA . LYS A 1 198 ? -14.552 7.963 33.084 1.00 81.50 198 LYS A CA 1
ATOM 1644 C C . LYS A 1 198 ? -15.545 8.646 34.032 1.00 81.50 198 LYS A C 1
ATOM 1646 O O . LYS A 1 198 ? -15.831 8.097 35.093 1.00 81.50 198 LYS A O 1
ATOM 1651 N N . GLY A 1 199 ? -16.054 9.824 33.665 1.00 76.44 199 GLY A N 1
ATOM 1652 C CA . GLY A 1 199 ? -17.082 10.549 34.413 1.00 76.44 199 GLY A CA 1
ATOM 1653 C C . GLY A 1 199 ? -18.507 10.018 34.211 1.00 76.44 199 GLY A C 1
ATOM 1654 O O . GLY A 1 199 ? -19.401 10.406 34.963 1.00 76.44 199 GLY A O 1
ATOM 1655 N N . ILE A 1 200 ? -18.735 9.131 33.233 1.00 74.44 200 ILE A N 1
ATOM 1656 C CA . ILE A 1 200 ? -20.053 8.557 32.936 1.00 74.44 200 ILE A CA 1
ATOM 1657 C C . ILE A 1 200 ? -20.416 7.523 34.015 1.00 74.44 200 ILE A C 1
ATOM 1659 O O . ILE A 1 200 ? -19.715 6.534 34.223 1.00 74.44 200 ILE A O 1
ATOM 1663 N N . THR A 1 201 ? -21.527 7.742 34.722 1.00 61.56 201 THR A N 1
ATOM 1664 C CA . THR A 1 201 ? -22.029 6.810 35.747 1.00 61.56 201 THR A CA 1
ATOM 1665 C C . THR A 1 201 ? -22.598 5.516 35.142 1.00 61.56 201 THR A C 1
ATOM 1667 O O . THR A 1 201 ? -23.097 5.514 34.020 1.00 61.56 201 THR A O 1
ATOM 1670 N N . ASN A 1 202 ? -22.601 4.413 35.909 1.00 60.75 202 ASN A N 1
ATOM 1671 C CA . ASN A 1 202 ? -23.063 3.076 35.476 1.00 60.75 202 ASN A CA 1
ATOM 1672 C C . ASN A 1 202 ? -24.501 3.012 34.904 1.00 60.75 202 ASN A C 1
ATOM 1674 O O . ASN A 1 202 ? -24.859 2.000 34.307 1.00 60.75 202 ASN A O 1
ATOM 1678 N N . SER A 1 203 ? -25.336 4.040 35.092 1.00 60.28 203 SER A N 1
ATOM 1679 C CA . SER A 1 203 ? -26.688 4.116 34.521 1.00 60.28 203 SER A CA 1
ATOM 1680 C C . SER A 1 203 ? -26.718 4.421 33.017 1.00 60.28 203 SER A C 1
ATOM 1682 O O . SER A 1 203 ? -27.727 4.121 32.389 1.00 60.28 203 SER A O 1
ATOM 1684 N N . ASP A 1 204 ? -25.621 4.919 32.430 1.00 65.38 204 ASP A N 1
ATOM 1685 C CA . ASP A 1 204 ? -25.544 5.360 31.024 1.00 65.38 204 ASP A CA 1
ATOM 1686 C C . ASP A 1 204 ? -24.602 4.480 30.176 1.00 65.38 204 ASP A C 1
ATOM 1688 O O . ASP A 1 204 ? -23.865 4.950 29.302 1.00 65.38 204 ASP A O 1
ATOM 1692 N N . LEU A 1 205 ? -24.623 3.165 30.427 1.00 70.69 205 LEU A N 1
ATOM 1693 C CA . LEU A 1 205 ? -23.829 2.165 29.694 1.00 70.69 205 LEU A CA 1
ATOM 1694 C C . LEU A 1 205 ? -24.035 2.230 28.170 1.00 70.69 205 LEU A C 1
ATOM 1696 O O . LEU A 1 205 ? -23.108 1.957 27.410 1.00 70.69 205 LEU A O 1
ATOM 1700 N N . GLU A 1 206 ? -25.227 2.613 27.712 1.00 75.00 206 GLU A N 1
ATOM 1701 C CA . GLU A 1 206 ? -25.535 2.729 26.285 1.00 75.00 206 GLU A CA 1
ATOM 1702 C C . GLU A 1 206 ? -24.744 3.862 25.607 1.00 75.00 206 GLU A C 1
ATOM 1704 O O . GLU A 1 206 ? -24.201 3.671 24.519 1.00 75.00 206 GLU A O 1
ATOM 1709 N N . SER A 1 207 ? -24.618 5.018 26.263 1.00 73.06 207 SER A N 1
ATOM 1710 C CA . SER A 1 207 ? -23.847 6.165 25.762 1.00 73.06 207 SER A CA 1
ATOM 1711 C C . SER A 1 207 ? -22.351 5.859 25.721 1.00 73.06 207 SER A C 1
ATOM 1713 O O . SER A 1 207 ? -21.680 6.164 24.738 1.00 73.06 207 SER A O 1
ATOM 1715 N N . SER A 1 208 ? -21.846 5.179 26.752 1.00 75.88 208 SER A N 1
ATOM 1716 C CA . SER A 1 208 ? -20.458 4.707 26.816 1.00 75.88 208 SER A CA 1
ATOM 1717 C C . SER A 1 208 ? -20.113 3.772 25.645 1.00 75.88 208 SER A C 1
ATOM 1719 O O . SER A 1 208 ? -19.109 3.976 24.962 1.00 75.88 208 SER A O 1
ATOM 1721 N N . ASN A 1 209 ? -20.990 2.808 25.338 1.00 77.31 209 ASN A N 1
ATOM 1722 C CA . ASN A 1 209 ? -20.801 1.881 24.217 1.00 77.31 209 ASN A CA 1
ATOM 1723 C C . ASN A 1 209 ? -20.859 2.579 22.845 1.00 77.31 209 ASN A C 1
ATOM 1725 O O . ASN A 1 209 ? -20.140 2.192 21.921 1.00 77.31 209 ASN A O 1
ATOM 1729 N N . LYS A 1 210 ? -21.700 3.611 22.691 1.00 78.62 210 LYS A N 1
ATOM 1730 C CA . LYS A 1 210 ? -21.763 4.417 21.457 1.00 78.62 210 LYS A CA 1
ATOM 1731 C C . LYS A 1 210 ? -20.458 5.174 21.216 1.00 78.62 210 LYS A C 1
ATOM 1733 O O . LYS A 1 210 ? -19.973 5.186 20.089 1.00 78.62 210 LYS A O 1
ATOM 1738 N N . ILE A 1 211 ? -19.869 5.744 22.269 1.00 79.75 211 ILE A N 1
ATOM 1739 C CA . ILE A 1 211 ? -18.561 6.411 22.192 1.00 79.75 211 ILE A CA 1
ATOM 1740 C C . ILE A 1 211 ? -17.479 5.415 21.760 1.00 79.75 211 ILE A C 1
ATOM 1742 O O . ILE A 1 211 ? -16.717 5.714 20.846 1.00 79.75 211 ILE A O 1
ATOM 1746 N N . ASP A 1 212 ? -17.445 4.217 22.351 1.00 78.06 212 ASP A N 1
ATOM 1747 C CA . ASP A 1 212 ? -16.483 3.177 21.954 1.00 78.06 212 ASP A CA 1
ATOM 1748 C C . ASP A 1 212 ? -16.633 2.766 20.493 1.00 78.06 212 ASP A C 1
ATOM 1750 O O . ASP A 1 212 ? -15.640 2.578 19.791 1.00 78.06 212 ASP A O 1
ATOM 1754 N N . THR A 1 213 ? -17.873 2.643 20.023 1.00 75.06 213 THR A N 1
ATOM 1755 C CA . THR A 1 213 ? -18.162 2.317 18.623 1.00 75.06 213 THR A CA 1
ATOM 1756 C C . THR A 1 213 ? -17.598 3.399 17.702 1.00 75.06 213 THR A C 1
ATOM 1758 O O . THR A 1 213 ? -16.816 3.089 16.808 1.00 75.06 213 THR A O 1
ATOM 1761 N N . LEU A 1 214 ? -17.884 4.672 17.994 1.00 77.75 214 LEU A N 1
ATOM 1762 C CA . LEU A 1 214 ? -17.410 5.804 17.200 1.00 77.75 214 LEU A CA 1
ATOM 1763 C C . LEU A 1 214 ? -15.875 5.919 17.195 1.00 77.75 214 LEU A C 1
ATOM 1765 O O . LEU A 1 214 ? -15.267 6.151 16.152 1.00 77.75 214 LEU A O 1
ATOM 1769 N N . ILE A 1 215 ? -15.229 5.727 18.351 1.00 79.75 215 ILE A N 1
ATOM 1770 C CA . ILE A 1 215 ? -13.763 5.701 18.453 1.00 79.75 215 ILE A CA 1
ATOM 1771 C C . ILE A 1 215 ? -13.196 4.592 17.564 1.00 79.75 215 ILE A C 1
ATOM 1773 O O . ILE A 1 215 ? -12.275 4.833 16.783 1.00 79.75 215 ILE A O 1
ATOM 1777 N N . ASN A 1 216 ? -13.746 3.380 17.661 1.00 76.94 216 ASN A N 1
ATOM 1778 C CA . ASN A 1 216 ? -13.280 2.244 16.874 1.00 76.94 216 ASN A CA 1
ATOM 1779 C C . ASN A 1 216 ? -13.440 2.486 15.371 1.00 76.94 216 ASN A C 1
ATOM 1781 O O . ASN A 1 216 ? -12.534 2.144 14.616 1.00 76.94 216 ASN A O 1
ATOM 1785 N N . GLU A 1 217 ? -14.535 3.109 14.941 1.00 73.75 217 GLU A N 1
ATOM 1786 C CA . GLU A 1 217 ? -14.775 3.476 13.541 1.00 73.75 217 GLU A CA 1
ATOM 1787 C C . GLU A 1 217 ? -13.762 4.509 13.032 1.00 73.75 217 GLU A C 1
ATOM 1789 O O . GLU A 1 217 ? -13.171 4.319 11.968 1.00 73.75 217 GLU A O 1
ATOM 1794 N N . ILE A 1 218 ? -13.489 5.560 13.813 1.00 78.38 218 ILE A N 1
ATOM 1795 C CA . ILE A 1 218 ? -12.504 6.597 13.462 1.00 78.38 218 ILE A CA 1
ATOM 1796 C C . ILE A 1 218 ? -11.085 6.011 13.384 1.00 78.38 218 ILE A C 1
ATOM 1798 O O . ILE A 1 218 ? -10.298 6.402 12.519 1.00 78.38 218 ILE A O 1
ATOM 1802 N N . LEU A 1 219 ? -10.739 5.077 14.276 1.00 80.88 219 LEU A N 1
ATOM 1803 C CA . LEU A 1 219 ? -9.401 4.476 14.355 1.00 80.88 219 LEU A CA 1
ATOM 1804 C C . LEU A 1 219 ? -9.201 3.271 13.426 1.00 80.88 219 LEU A C 1
ATOM 1806 O O . LEU A 1 219 ? -8.056 2.911 13.124 1.00 80.88 219 LEU A O 1
ATOM 1810 N N . LEU A 1 220 ? -10.282 2.658 12.938 1.00 77.12 220 LEU A N 1
ATOM 1811 C CA . LEU A 1 220 ? -10.263 1.527 12.005 1.00 77.12 220 LEU A CA 1
ATOM 1812 C C . LEU A 1 220 ? -9.311 1.699 10.804 1.00 77.12 220 LEU A C 1
ATOM 1814 O O . LEU A 1 220 ? -8.644 0.731 10.439 1.00 77.12 220 LEU A O 1
ATOM 1818 N N . PRO A 1 221 ? -9.167 2.881 10.187 1.00 75.81 221 PRO A N 1
ATOM 1819 C CA . PRO A 1 221 ? -8.308 3.063 9.016 1.00 75.81 221 PRO A CA 1
ATOM 1820 C C . PRO A 1 221 ? -6.841 3.072 9.408 1.00 75.81 221 PRO A C 1
ATOM 1822 O O . PRO A 1 221 ? -6.000 2.429 8.780 1.00 75.81 221 PRO A O 1
ATOM 1825 N N . LEU A 1 222 ? -6.549 3.772 10.505 1.00 84.00 222 LEU A N 1
ATOM 1826 C CA . LEU A 1 222 ? -5.217 3.883 11.075 1.00 84.00 222 LEU A CA 1
ATOM 1827 C C . LEU A 1 222 ? -4.709 2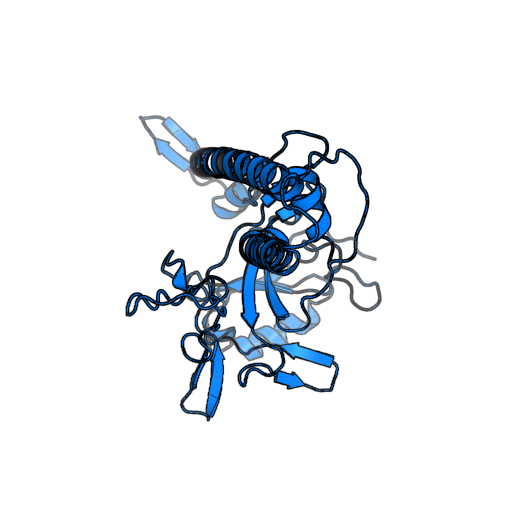.508 11.510 1.00 84.00 222 LEU A C 1
ATOM 1829 O O . LEU A 1 222 ? -3.559 2.179 11.241 1.00 84.00 222 LEU A O 1
ATOM 1833 N N . LYS A 1 223 ? -5.589 1.645 12.035 1.00 81.81 223 LYS A N 1
ATOM 1834 C CA . LYS A 1 223 ? -5.291 0.231 12.328 1.00 81.81 223 LYS A CA 1
ATOM 1835 C C . LYS A 1 223 ? -4.728 -0.532 11.124 1.00 81.81 223 LYS A C 1
ATOM 1837 O O . LYS A 1 223 ? -3.934 -1.454 11.317 1.00 81.81 223 LYS A O 1
ATOM 1842 N N . TYR A 1 224 ? -5.130 -0.188 9.901 1.00 82.81 224 TYR A N 1
ATOM 1843 C CA . TYR A 1 224 ? -4.640 -0.832 8.681 1.00 82.81 224 TYR A CA 1
ATOM 1844 C C . TYR A 1 224 ? -3.508 -0.071 7.991 1.00 82.81 224 TYR A C 1
ATOM 1846 O O . TYR A 1 224 ? -2.911 -0.634 7.081 1.00 82.81 224 TYR A O 1
ATOM 1854 N N . LEU A 1 225 ? -3.172 1.152 8.398 1.00 88.81 225 LEU A N 1
ATOM 1855 C CA . LEU A 1 225 ? -2.095 1.944 7.785 1.00 88.81 225 LEU A CA 1
ATOM 1856 C C . LEU A 1 225 ? -0.855 2.060 8.671 1.00 88.81 225 LEU A C 1
ATOM 1858 O O . LEU A 1 225 ? 0.259 2.169 8.162 1.00 88.81 225 LEU A O 1
ATOM 1862 N N . ILE A 1 226 ? -1.031 2.023 9.988 1.00 90.56 226 ILE A N 1
ATOM 1863 C CA . ILE A 1 226 ? 0.053 2.158 10.953 1.00 90.56 226 ILE A CA 1
ATOM 1864 C C . ILE A 1 226 ? 0.714 0.801 11.185 1.00 90.56 226 ILE A C 1
ATOM 1866 O O . ILE A 1 226 ? 0.063 -0.228 11.370 1.00 90.56 226 ILE A O 1
ATOM 1870 N N . LYS A 1 227 ? 2.042 0.801 11.191 1.00 88.69 227 LYS A N 1
ATOM 1871 C CA . LYS A 1 227 ? 2.892 -0.358 11.427 1.00 88.69 227 LYS A CA 1
ATOM 1872 C C . LYS A 1 227 ? 3.967 -0.014 12.439 1.00 88.69 227 LYS A C 1
ATOM 1874 O O . LYS A 1 227 ? 4.350 1.140 12.608 1.00 88.69 227 LYS A O 1
ATOM 1879 N N . GLN A 1 228 ? 4.497 -1.047 13.075 1.00 87.62 228 GLN A N 1
ATOM 1880 C CA . GLN A 1 228 ? 5.665 -0.895 13.925 1.00 87.62 228 GLN A CA 1
ATOM 1881 C C . GLN A 1 228 ? 6.914 -0.584 13.064 1.00 87.62 228 GLN A C 1
ATOM 1883 O O . GLN A 1 228 ? 7.042 -1.074 11.937 1.00 87.62 228 GLN A O 1
ATOM 1888 N N . SER A 1 229 ? 7.819 0.248 13.582 1.00 89.44 229 SER A N 1
ATOM 1889 C CA . SER A 1 229 ? 9.003 0.762 12.874 1.00 89.44 229 SER A CA 1
ATOM 1890 C C . SER A 1 229 ? 9.996 -0.286 12.358 1.00 89.44 229 SER A C 1
ATOM 1892 O O . SER A 1 229 ? 10.676 -0.050 11.368 1.00 89.44 229 SER A O 1
ATOM 1894 N N . ALA A 1 230 ? 10.043 -1.483 12.933 1.00 86.75 230 ALA A N 1
ATOM 1895 C CA . ALA A 1 230 ? 10.886 -2.592 12.487 1.00 86.75 230 ALA A CA 1
ATOM 1896 C C . ALA A 1 230 ? 10.446 -3.216 11.151 1.00 86.75 230 ALA A C 1
ATOM 1898 O O . ALA A 1 230 ? 11.093 -4.165 10.711 1.00 86.75 230 ALA A O 1
ATOM 1899 N N . PHE A 1 231 ? 9.356 -2.727 10.544 1.00 87.81 231 PHE A N 1
ATOM 1900 C CA . PHE A 1 231 ? 8.906 -3.073 9.189 1.00 87.81 231 PHE A CA 1
ATOM 1901 C C . PHE A 1 231 ? 9.132 -1.934 8.178 1.00 87.81 231 PHE A C 1
ATOM 1903 O O . PHE A 1 231 ? 8.578 -1.972 7.079 1.00 87.81 231 PHE A O 1
ATOM 1910 N N . GLN A 1 232 ? 9.888 -0.893 8.546 1.00 88.25 232 GLN A N 1
ATOM 1911 C CA . GLN A 1 232 ? 10.142 0.282 7.705 1.00 88.25 232 GLN A CA 1
ATOM 1912 C C . GLN A 1 232 ? 10.726 -0.091 6.337 1.00 88.25 232 GLN A C 1
ATOM 1914 O O . GLN A 1 232 ? 10.405 0.536 5.323 1.00 88.25 232 GLN A O 1
ATOM 1919 N N . GLU A 1 233 ? 11.563 -1.130 6.286 1.00 86.31 233 GLU A N 1
ATOM 1920 C CA . GLU A 1 233 ? 12.201 -1.567 5.052 1.00 86.31 233 GLU A CA 1
ATOM 1921 C C . GLU A 1 233 ? 11.211 -2.067 4.003 1.00 86.31 233 GLU A C 1
ATOM 1923 O O . GLU A 1 233 ? 11.584 -2.070 2.838 1.00 86.31 233 GLU A O 1
ATOM 1928 N N . GLU A 1 234 ? 9.973 -2.427 4.375 1.00 87.81 234 GLU A N 1
ATOM 1929 C CA . GLU A 1 234 ? 8.945 -2.880 3.431 1.00 87.81 234 GLU A CA 1
ATOM 1930 C C . GLU 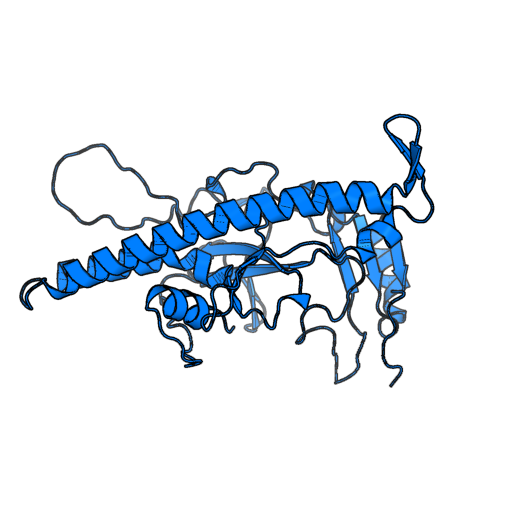A 1 234 ? 8.492 -1.750 2.487 1.00 87.81 234 GLU A C 1
ATOM 1932 O O . GLU A 1 234 ? 8.084 -2.016 1.353 1.00 87.81 234 GLU A O 1
ATOM 1937 N N . GLN A 1 235 ? 8.631 -0.480 2.903 1.00 91.38 235 GLN A N 1
ATOM 1938 C CA . GLN A 1 235 ? 8.235 0.703 2.115 1.00 91.38 235 GLN A CA 1
ATOM 1939 C C . GLN A 1 235 ? 6.800 0.580 1.572 1.00 91.38 235 GLN A C 1
ATOM 1941 O O . GLN A 1 235 ? 6.518 0.889 0.414 1.00 91.38 235 GLN A O 1
ATOM 1946 N N . GLU A 1 236 ? 5.910 0.064 2.418 1.00 92.50 236 GLU A N 1
ATOM 1947 C CA . GLU A 1 236 ? 4.592 -0.408 2.030 1.00 92.50 236 GLU A CA 1
ATOM 1948 C C . GLU A 1 236 ? 3.593 0.731 1.789 1.00 92.50 236 GLU A C 1
ATOM 1950 O O . GLU A 1 236 ? 3.473 1.675 2.573 1.00 92.50 236 GLU A O 1
ATOM 1955 N N . CYS A 1 237 ? 2.797 0.575 0.739 1.00 92.25 237 CYS A N 1
ATOM 1956 C CA . CYS A 1 237 ? 1.533 1.268 0.551 1.00 92.25 237 CYS A CA 1
ATOM 1957 C C . CYS A 1 237 ? 0.382 0.261 0.522 1.00 92.25 237 CYS A C 1
ATOM 1959 O O . CYS A 1 237 ? 0.578 -0.905 0.187 1.00 92.25 237 CYS A O 1
ATOM 1961 N N . ARG A 1 238 ? -0.826 0.703 0.866 1.00 90.69 238 ARG A N 1
ATOM 1962 C CA . ARG A 1 238 ? -2.015 -0.145 0.912 1.00 90.69 238 ARG A CA 1
ATOM 1963 C C . ARG A 1 238 ? -3.172 0.485 0.167 1.00 90.69 238 ARG A C 1
ATOM 1965 O O . ARG A 1 238 ? -3.454 1.668 0.334 1.00 90.69 238 ARG A O 1
ATOM 1972 N N . MET A 1 239 ? -3.869 -0.346 -0.589 1.00 89.44 239 MET A N 1
ATOM 1973 C CA . MET A 1 239 ? -5.274 -0.125 -0.907 1.00 89.44 239 MET A CA 1
ATOM 1974 C C . MET A 1 239 ? -6.096 -0.887 0.125 1.00 89.44 239 MET A C 1
ATOM 1976 O O . MET A 1 239 ? -5.785 -2.041 0.435 1.00 89.44 239 MET A O 1
ATOM 1980 N N . ILE A 1 240 ? -7.118 -0.238 0.674 1.00 85.25 240 ILE A N 1
ATOM 1981 C CA . ILE A 1 240 ? -7.962 -0.806 1.724 1.00 85.25 240 ILE A CA 1
ATOM 1982 C C . ILE A 1 240 ? -9.411 -0.618 1.306 1.00 85.25 240 ILE A C 1
ATOM 1984 O O . ILE A 1 240 ? -9.849 0.505 1.083 1.00 85.25 240 ILE A O 1
ATOM 1988 N N . TYR A 1 241 ? -10.151 -1.717 1.259 1.00 83.81 241 TYR A N 1
ATOM 1989 C CA . TYR A 1 241 ? -11.587 -1.722 1.036 1.00 83.81 241 TYR A CA 1
ATOM 1990 C C . TYR A 1 241 ? -12.262 -2.450 2.194 1.00 83.81 241 TYR A C 1
ATOM 1992 O O . TYR A 1 241 ? -11.880 -3.573 2.519 1.00 83.81 241 TYR A O 1
ATOM 2000 N N . VAL A 1 242 ? -13.234 -1.819 2.850 1.00 79.25 242 VAL A N 1
ATOM 2001 C CA . VAL A 1 242 ? -13.923 -2.406 4.005 1.00 79.25 242 VAL A CA 1
ATOM 2002 C C . VAL A 1 242 ? -15.391 -2.574 3.656 1.00 79.25 242 VAL A C 1
ATOM 2004 O O . VAL A 1 242 ? -16.057 -1.612 3.296 1.00 79.25 242 VAL A O 1
ATOM 2007 N N . THR A 1 243 ? -15.898 -3.797 3.767 1.00 79.00 243 THR A N 1
ATOM 2008 C CA . THR A 1 243 ? -17.312 -4.105 3.520 1.00 79.00 243 THR A CA 1
ATOM 2009 C C . THR A 1 243 ? -17.757 -5.271 4.399 1.00 79.00 243 THR A C 1
ATOM 2011 O O . THR A 1 243 ? -16.943 -5.924 5.057 1.00 79.00 243 THR A O 1
ATOM 2014 N N . SER A 1 244 ? -19.056 -5.552 4.434 1.00 81.19 244 SER A N 1
ATOM 2015 C CA . SER A 1 244 ? -19.575 -6.722 5.140 1.00 81.19 244 SER A CA 1
ATOM 2016 C C . SER A 1 244 ? -19.264 -8.010 4.379 1.00 81.19 244 SER A C 1
ATOM 2018 O O . SER A 1 244 ? -19.315 -8.046 3.155 1.00 81.19 244 SER A O 1
ATOM 2020 N N . LEU A 1 245 ? -19.046 -9.117 5.095 1.00 82.44 245 LEU A N 1
ATOM 2021 C CA . LEU A 1 245 ? -18.904 -10.445 4.477 1.00 82.44 245 LEU A CA 1
ATOM 2022 C C . LEU A 1 245 ? -20.143 -10.883 3.681 1.00 82.44 245 LEU A C 1
ATOM 2024 O O . LEU A 1 245 ? -20.035 -11.752 2.820 1.00 82.44 245 LEU A O 1
ATOM 2028 N N . ASN A 1 246 ? -21.306 -10.297 3.979 1.00 82.25 246 ASN A N 1
ATOM 2029 C CA . ASN A 1 246 ? -22.564 -10.573 3.287 1.00 82.25 246 ASN A CA 1
ATOM 2030 C C . ASN A 1 246 ? -22.791 -9.669 2.063 1.00 82.25 246 ASN A C 1
ATOM 2032 O O . ASN A 1 246 ? -23.834 -9.786 1.419 1.00 82.25 246 ASN A O 1
ATOM 2036 N N . ALA A 1 247 ? -21.871 -8.746 1.767 1.00 83.06 247 ALA A N 1
ATOM 2037 C CA . ALA A 1 247 ? -22.022 -7.825 0.652 1.00 83.06 247 ALA A CA 1
ATOM 2038 C C . ALA A 1 247 ? -21.908 -8.565 -0.699 1.00 83.06 247 ALA A C 1
ATOM 2040 O O . ALA A 1 247 ? -21.136 -9.522 -0.817 1.00 83.06 247 ALA A O 1
ATOM 2041 N N . PRO A 1 248 ? -22.689 -8.171 -1.721 1.00 84.50 248 PRO A N 1
ATOM 2042 C CA . PRO A 1 248 ? -22.810 -8.924 -2.971 1.00 84.50 248 PRO A CA 1
ATOM 2043 C C . PRO A 1 248 ? -21.516 -8.986 -3.804 1.00 84.50 248 PRO A C 1
ATOM 2045 O O . PRO A 1 248 ? -21.351 -9.895 -4.621 1.00 84.50 248 PRO A O 1
ATOM 2048 N N . GLU A 1 249 ? -20.600 -8.041 -3.611 1.00 86.25 249 GLU A N 1
ATOM 2049 C CA . GLU A 1 249 ? -19.280 -7.989 -4.237 1.00 86.25 249 GLU A CA 1
ATOM 2050 C C . GLU A 1 249 ? -18.254 -8.942 -3.609 1.00 86.25 249 GLU A C 1
ATOM 2052 O O . GLU A 1 249 ? -17.244 -9.262 -4.246 1.00 86.25 249 GLU A O 1
ATOM 2057 N N . VAL A 1 250 ? -18.511 -9.433 -2.392 1.00 88.19 250 VAL A N 1
ATOM 2058 C CA . VAL A 1 250 ? -17.613 -10.348 -1.685 1.00 88.19 250 VAL A CA 1
ATOM 2059 C C . VAL A 1 250 ? -17.747 -11.758 -2.250 1.00 88.19 250 VAL A C 1
ATOM 2061 O O . VAL A 1 250 ? -18.815 -12.370 -2.252 1.00 88.19 250 VAL A O 1
ATOM 2064 N N . LYS A 1 251 ? -16.625 -12.308 -2.716 1.00 89.62 251 LYS A N 1
ATOM 2065 C CA . LYS A 1 251 ? -16.551 -13.622 -3.357 1.00 89.62 251 LYS A CA 1
ATOM 2066 C C . LYS A 1 251 ? -15.688 -14.568 -2.539 1.00 89.62 251 LYS A C 1
ATOM 2068 O O . LYS A 1 251 ? -14.592 -14.222 -2.104 1.00 89.62 251 LYS A O 1
ATOM 2073 N N . MET A 1 252 ? -16.170 -15.802 -2.382 1.00 87.12 252 MET A 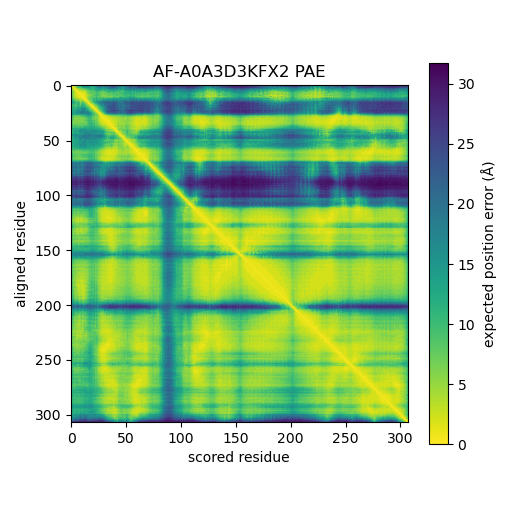N 1
ATOM 2074 C CA . MET A 1 252 ? -15.394 -16.906 -1.824 1.00 87.12 252 MET A CA 1
ATOM 2075 C C . MET A 1 252 ? -15.214 -18.008 -2.866 1.00 87.12 252 MET A C 1
ATOM 2077 O O . MET A 1 252 ? -16.179 -18.645 -3.286 1.00 87.12 252 MET A O 1
ATOM 2081 N N . VAL A 1 253 ? -13.967 -18.277 -3.249 1.00 89.31 253 VAL A N 1
ATOM 2082 C CA . VAL A 1 253 ? -13.611 -19.337 -4.201 1.00 89.31 253 VAL A CA 1
ATOM 2083 C C . VAL A 1 253 ? -12.863 -20.457 -3.482 1.00 89.31 253 VAL A C 1
ATOM 2085 O O . VAL A 1 253 ? -11.989 -20.225 -2.642 1.00 89.31 253 VAL A O 1
ATOM 2088 N N . ASN A 1 254 ? -13.220 -21.703 -3.806 1.00 88.25 254 ASN A N 1
ATOM 2089 C CA . ASN A 1 254 ? -12.580 -22.924 -3.299 1.00 88.25 254 ASN A CA 1
ATOM 2090 C C . ASN A 1 254 ? -12.485 -23.017 -1.764 1.00 88.25 254 ASN A C 1
ATOM 2092 O O . ASN A 1 254 ? -11.605 -23.705 -1.251 1.00 88.25 254 ASN A O 1
ATOM 2096 N N . LYS A 1 255 ? -13.372 -22.325 -1.028 1.00 84.69 255 LYS A N 1
ATOM 2097 C CA . LYS A 1 255 ? -13.360 -22.217 0.447 1.00 84.69 255 LYS A CA 1
ATOM 2098 C C . LYS A 1 255 ? -12.028 -21.710 1.028 1.00 84.69 255 LYS A C 1
ATOM 2100 O O . LYS A 1 255 ? -11.718 -21.987 2.183 1.00 84.69 255 LYS A O 1
ATOM 2105 N N . LYS A 1 256 ? -11.221 -21.023 0.216 1.00 80.00 256 LYS A N 1
ATOM 2106 C CA . LYS A 1 256 ? -9.866 -20.575 0.576 1.00 80.00 256 LYS A CA 1
ATOM 2107 C C . LYS A 1 256 ? -9.634 -19.106 0.263 1.00 80.00 256 LYS A C 1
ATOM 2109 O O . LYS A 1 256 ? -8.969 -18.428 1.033 1.00 80.00 256 LYS A O 1
ATOM 2114 N N . PHE A 1 257 ? -10.171 -18.630 -0.855 1.00 85.00 257 PHE A N 1
ATOM 2115 C CA . PHE A 1 257 ? -9.906 -17.285 -1.346 1.00 85.00 257 PHE A CA 1
ATOM 2116 C C . PHE A 1 257 ? -11.136 -16.426 -1.135 1.00 85.00 257 PHE A C 1
ATOM 2118 O O . PHE A 1 257 ? -12.130 -16.605 -1.834 1.00 85.00 257 PHE A O 1
ATOM 2125 N N . LEU A 1 258 ? -11.059 -15.534 -0.154 1.00 89.69 258 LEU A N 1
ATOM 2126 C CA . LEU A 1 258 ? -12.044 -14.493 0.099 1.00 89.69 258 LEU A CA 1
ATOM 2127 C C . LEU A 1 258 ? -11.509 -13.185 -0.491 1.00 89.69 258 LEU A C 1
ATOM 2129 O O . LEU A 1 258 ? -10.436 -12.739 -0.090 1.00 89.69 258 LEU A O 1
ATOM 2133 N N . PHE A 1 259 ? -12.214 -12.602 -1.456 1.00 90.81 259 PHE A N 1
ATOM 2134 C CA . PHE A 1 259 ? -11.765 -11.399 -2.159 1.00 90.81 259 PHE A CA 1
ATOM 2135 C C . PHE A 1 259 ? -12.938 -10.593 -2.724 1.00 90.81 259 PHE A C 1
ATOM 2137 O O . PHE A 1 259 ? -14.063 -11.083 -2.814 1.00 90.81 259 PHE A O 1
ATOM 2144 N N . VAL A 1 260 ? -12.641 -9.366 -3.138 1.00 89.88 260 VAL A N 1
ATOM 2145 C CA . VAL A 1 260 ? -13.499 -8.517 -3.971 1.00 89.88 260 VAL A CA 1
ATOM 2146 C C . VAL A 1 260 ? -12.805 -8.324 -5.318 1.00 89.88 260 VAL A C 1
ATOM 2148 O O . VAL A 1 260 ? -11.575 -8.274 -5.376 1.00 89.88 260 VAL A O 1
ATOM 2151 N N . GLU A 1 261 ? -13.559 -8.284 -6.415 1.00 91.00 261 GLU A N 1
ATOM 2152 C CA . GLU A 1 261 ? -12.968 -8.028 -7.736 1.00 91.00 261 GLU A CA 1
ATOM 2153 C C . GLU A 1 261 ? -12.733 -6.534 -7.924 1.00 91.00 261 GLU A C 1
ATOM 2155 O O . GLU A 1 261 ? -13.632 -5.743 -7.672 1.00 91.00 261 GLU A O 1
ATOM 2160 N N . TYR A 1 262 ? -11.544 -6.158 -8.383 1.00 91.19 262 TYR A N 1
ATOM 2161 C CA . TYR A 1 262 ? -11.186 -4.774 -8.681 1.00 91.19 262 TYR A CA 1
ATOM 2162 C C . TYR A 1 262 ? -11.581 -4.406 -10.115 1.00 91.19 262 TYR A C 1
ATOM 2164 O O . TYR A 1 262 ? -11.509 -5.259 -11.003 1.00 91.19 262 TYR A O 1
ATOM 2172 N N . GLU A 1 263 ? -12.018 -3.167 -10.352 1.00 89.12 263 GLU A N 1
ATOM 2173 C CA . GLU A 1 263 ? -12.444 -2.735 -11.688 1.00 89.12 263 GLU A CA 1
ATOM 2174 C C . GLU A 1 263 ? -11.297 -2.675 -12.696 1.00 89.12 263 GLU A C 1
ATOM 2176 O O . GLU A 1 263 ? -11.498 -3.007 -13.865 1.00 89.12 263 GLU A O 1
ATOM 2181 N N . ALA A 1 264 ? -10.103 -2.263 -12.255 1.00 90.31 264 ALA A N 1
ATOM 2182 C CA . ALA A 1 264 ? -8.985 -2.062 -13.159 1.00 90.31 264 ALA A CA 1
ATOM 2183 C C . ALA A 1 264 ? -8.411 -3.415 -13.573 1.00 90.31 264 ALA A C 1
ATOM 2185 O O . ALA A 1 264 ? -8.059 -4.250 -12.733 1.00 90.31 264 ALA A O 1
ATOM 2186 N N . ASP A 1 265 ? -8.296 -3.617 -14.883 1.00 90.88 265 ASP A N 1
ATOM 2187 C CA . ASP A 1 265 ? -7.681 -4.819 -15.414 1.00 90.88 265 ASP A CA 1
ATOM 2188 C C . ASP A 1 265 ? -6.174 -4.805 -15.127 1.00 90.88 265 ASP A C 1
ATOM 2190 O O . ASP A 1 265 ? -5.465 -3.845 -15.435 1.00 90.88 265 ASP A O 1
ATOM 2194 N N . VAL A 1 266 ? -5.692 -5.886 -14.509 1.00 91.44 266 VAL A N 1
ATOM 2195 C CA . VAL A 1 266 ? -4.282 -6.051 -14.149 1.00 91.44 266 VAL A CA 1
ATOM 2196 C C . VAL A 1 266 ? -3.410 -6.032 -15.398 1.00 91.44 266 VAL A C 1
ATOM 2198 O O . VAL A 1 266 ? -2.452 -5.272 -15.431 1.00 91.44 266 VAL A O 1
ATOM 2201 N N . LYS A 1 267 ? -3.740 -6.813 -16.435 1.00 92.06 267 LYS A N 1
ATOM 2202 C CA . LYS A 1 267 ? -2.935 -6.893 -17.662 1.00 92.06 267 LYS A CA 1
ATOM 2203 C C . LYS A 1 267 ? -2.854 -5.527 -18.331 1.00 92.06 267 LYS A C 1
ATOM 2205 O O . LYS A 1 267 ? -1.754 -5.092 -18.654 1.00 92.06 267 LYS A O 1
ATOM 2210 N N . GLU A 1 268 ? -3.980 -4.834 -18.464 1.00 91.56 268 GLU A N 1
ATOM 2211 C CA . GLU A 1 268 ? -4.033 -3.511 -19.096 1.00 91.56 268 GLU A CA 1
ATOM 2212 C C . GLU A 1 268 ? -3.348 -2.414 -18.278 1.00 91.56 268 GLU A C 1
ATOM 2214 O O . GLU A 1 268 ? -3.043 -1.365 -18.830 1.00 91.56 268 GLU A O 1
ATOM 2219 N N . SER A 1 269 ? -3.031 -2.652 -17.004 1.00 93.25 269 SER A N 1
ATOM 2220 C CA . SER A 1 269 ? -2.424 -1.653 -16.113 1.00 93.25 269 SER A CA 1
ATOM 2221 C C . SER A 1 269 ? -0.966 -1.954 -15.734 1.00 93.25 269 SER A C 1
ATOM 2223 O O . SER A 1 269 ? -0.377 -1.213 -14.949 1.00 93.25 269 SER A O 1
ATOM 2225 N N . LEU A 1 270 ? -0.381 -3.044 -16.246 1.00 94.56 270 LEU A N 1
ATOM 2226 C CA . LEU A 1 270 ? 1.020 -3.411 -15.999 1.00 94.56 270 LEU A CA 1
ATOM 2227 C C . LEU A 1 270 ? 1.984 -2.608 -16.876 1.00 94.56 270 LEU A C 1
ATOM 2229 O O . LEU A 1 270 ? 1.837 -2.628 -18.093 1.00 94.56 270 LEU A O 1
ATOM 2233 N N . ASP A 1 271 ? 2.992 -1.996 -16.266 1.00 93.12 271 ASP A N 1
ATOM 2234 C CA . ASP A 1 271 ? 4.101 -1.307 -16.942 1.00 93.12 271 ASP A CA 1
ATOM 2235 C C . ASP A 1 271 ? 5.313 -2.245 -17.100 1.00 93.12 271 ASP A C 1
ATOM 2237 O O . ASP A 1 271 ? 5.887 -2.424 -18.177 1.00 93.12 271 ASP A O 1
ATOM 2241 N N . GLU A 1 272 ? 5.658 -2.948 -16.018 1.00 93.38 272 GLU A N 1
ATOM 2242 C CA . GLU A 1 272 ? 6.840 -3.804 -15.956 1.00 93.38 272 GLU A CA 1
ATOM 2243 C C . GLU A 1 272 ? 6.627 -5.015 -15.034 1.00 93.38 272 GLU A C 1
ATOM 2245 O O . GLU A 1 272 ? 5.854 -4.982 -14.073 1.00 93.38 272 GLU A O 1
ATOM 2250 N N . VAL A 1 273 ? 7.330 -6.111 -15.322 1.00 92.94 273 VAL A N 1
ATOM 2251 C CA . VAL A 1 273 ? 7.353 -7.330 -14.512 1.00 92.94 273 VAL A CA 1
ATOM 2252 C C . VAL A 1 273 ? 8.793 -7.740 -14.239 1.00 92.94 273 VAL A C 1
ATOM 2254 O O . VAL A 1 273 ? 9.543 -8.051 -15.164 1.00 92.94 273 VAL A O 1
ATOM 2257 N N . TYR A 1 274 ? 9.152 -7.839 -12.959 1.00 91.19 274 TYR A N 1
ATOM 2258 C CA . TYR A 1 274 ? 10.422 -8.432 -12.539 1.00 91.19 274 TYR A CA 1
ATOM 2259 C C . TYR A 1 274 ? 10.211 -9.879 -12.111 1.00 91.19 274 TYR A C 1
ATOM 2261 O O . TYR A 1 274 ? 9.349 -10.187 -11.287 1.00 91.19 274 TYR A O 1
ATOM 2269 N N . ILE A 1 275 ? 11.030 -10.778 -12.642 1.00 89.69 275 ILE A N 1
ATOM 2270 C CA . ILE A 1 275 ? 10.984 -12.207 -12.352 1.00 89.69 275 ILE A CA 1
ATOM 2271 C C . ILE A 1 275 ? 12.187 -12.575 -11.500 1.00 89.69 275 ILE A C 1
ATOM 2273 O O . ILE A 1 275 ? 13.337 -12.279 -11.834 1.00 89.69 275 ILE A O 1
ATOM 2277 N N . ALA A 1 276 ? 11.921 -13.252 -10.391 1.00 86.31 276 ALA A N 1
ATOM 2278 C CA . ALA A 1 276 ? 12.971 -13.738 -9.523 1.00 86.31 276 ALA A CA 1
ATOM 2279 C C . ALA A 1 276 ? 13.778 -14.870 -10.188 1.00 86.31 276 ALA A C 1
ATOM 2281 O O . ALA A 1 276 ? 13.214 -15.654 -10.957 1.00 86.31 276 ALA A O 1
ATOM 2282 N N . PRO A 1 277 ? 15.079 -15.032 -9.879 1.00 83.94 277 PRO A N 1
ATOM 2283 C CA . PRO A 1 277 ? 15.909 -16.058 -10.511 1.00 83.94 277 PRO A CA 1
ATOM 2284 C C . PRO A 1 277 ? 15.341 -17.483 -10.448 1.00 83.94 277 PRO A C 1
ATOM 2286 O O . PRO A 1 277 ? 15.469 -18.223 -11.423 1.00 83.94 277 PRO A O 1
ATOM 2289 N N . ALA A 1 278 ? 14.682 -17.876 -9.350 1.00 83.44 278 ALA A N 1
ATOM 2290 C CA . ALA A 1 278 ? 14.103 -19.215 -9.228 1.00 83.44 278 ALA A CA 1
ATOM 2291 C C . ALA A 1 278 ? 12.758 -19.385 -9.956 1.00 83.44 278 ALA A C 1
ATOM 2293 O O . ALA A 1 278 ? 12.293 -20.519 -10.070 1.00 83.44 278 ALA A O 1
ATOM 2294 N N . ALA A 1 279 ? 12.170 -18.295 -10.457 1.00 85.19 279 ALA A N 1
ATOM 2295 C CA . ALA A 1 279 ? 10.947 -18.260 -11.258 1.00 85.19 279 ALA A CA 1
ATOM 2296 C C . ALA A 1 279 ? 11.218 -18.032 -12.759 1.00 85.19 279 ALA A C 1
ATOM 2298 O O . ALA A 1 279 ? 10.284 -17.826 -13.535 1.00 85.19 279 ALA A O 1
ATOM 2299 N N . ARG A 1 280 ? 12.487 -18.087 -13.192 1.00 86.62 280 ARG A N 1
ATOM 2300 C CA . ARG A 1 280 ? 12.907 -17.822 -14.578 1.00 86.62 280 ARG A CA 1
ATOM 2301 C C . ARG A 1 280 ? 12.151 -18.647 -15.623 1.00 86.62 280 ARG A C 1
ATOM 2303 O O . ARG A 1 280 ? 11.866 -18.133 -16.702 1.00 86.62 280 ARG A O 1
ATOM 2310 N N . ASP A 1 281 ? 11.785 -19.885 -15.305 1.00 89.00 281 ASP A N 1
ATOM 2311 C CA . ASP A 1 281 ? 11.069 -20.772 -16.232 1.00 89.00 281 ASP A CA 1
ATOM 2312 C C . ASP A 1 281 ? 9.679 -20.230 -16.621 1.00 89.00 281 ASP A C 1
ATOM 2314 O O . ASP A 1 281 ? 9.171 -20.530 -17.702 1.00 89.00 281 ASP A O 1
ATOM 2318 N N . TYR A 1 282 ? 9.086 -19.357 -15.797 1.00 89.06 282 TYR A N 1
ATOM 2319 C CA . TYR A 1 282 ? 7.810 -18.701 -16.089 1.00 89.06 282 TYR A CA 1
ATOM 2320 C C . TYR A 1 282 ? 7.933 -17.500 -17.035 1.00 89.06 282 TYR A C 1
ATOM 2322 O O . TYR A 1 282 ? 6.911 -16.978 -17.481 1.00 89.06 282 TYR A O 1
ATOM 2330 N N . GLN A 1 283 ? 9.146 -17.068 -17.397 1.00 90.44 283 GLN A N 1
ATOM 2331 C CA . GLN A 1 283 ? 9.355 -15.889 -18.244 1.00 90.44 283 GLN A CA 1
ATOM 2332 C C . GLN A 1 283 ? 8.636 -15.998 -19.595 1.00 90.44 283 GLN A C 1
ATOM 2334 O O . GLN A 1 283 ? 7.962 -15.059 -20.012 1.00 90.44 283 GLN A O 1
ATOM 2339 N N . MET A 1 284 ? 8.720 -17.152 -20.263 1.00 90.75 284 MET A N 1
ATOM 2340 C CA . MET A 1 284 ? 8.035 -17.368 -21.547 1.00 90.75 284 MET A CA 1
ATOM 2341 C C . MET A 1 284 ? 6.517 -17.438 -21.401 1.00 90.75 284 MET A C 1
ATOM 2343 O O . MET A 1 284 ? 5.791 -16.984 -22.282 1.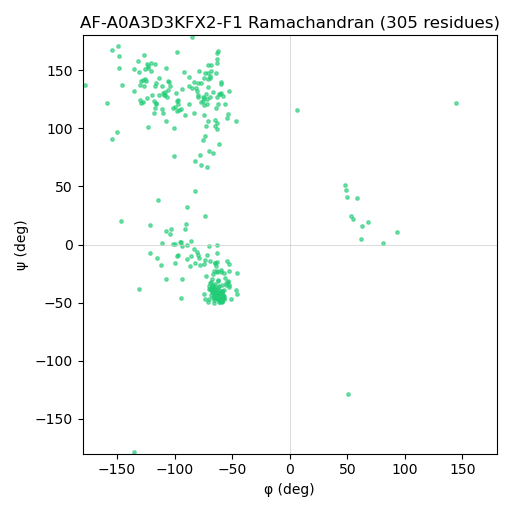00 90.75 284 MET A O 1
ATOM 2347 N N . TYR A 1 285 ? 6.030 -17.969 -20.280 1.00 93.00 285 TYR A N 1
ATOM 2348 C CA . TYR A 1 285 ? 4.602 -18.006 -19.989 1.00 93.00 285 TYR A CA 1
ATOM 2349 C C . TYR A 1 285 ? 4.037 -16.596 -19.770 1.00 93.00 285 TYR A C 1
ATOM 2351 O O . TYR A 1 285 ? 3.017 -16.246 -20.361 1.00 93.00 285 TYR A O 1
ATOM 2359 N N . LEU A 1 286 ? 4.734 -15.761 -18.994 1.00 92.19 286 LEU A N 1
ATOM 2360 C CA . LEU A 1 286 ? 4.364 -14.360 -18.781 1.00 92.19 286 LEU A CA 1
ATOM 2361 C C . LEU A 1 286 ? 4.417 -13.562 -20.087 1.00 92.19 286 LEU A C 1
ATOM 2363 O O . LEU A 1 286 ? 3.459 -12.862 -20.402 1.00 92.19 286 LEU A O 1
ATOM 2367 N N . ALA A 1 287 ? 5.463 -13.744 -20.898 1.00 91.69 287 ALA A N 1
ATOM 2368 C CA . ALA A 1 287 ? 5.548 -13.132 -22.224 1.00 91.69 287 ALA A CA 1
ATOM 2369 C C . ALA A 1 287 ? 4.377 -13.549 -23.129 1.00 91.69 287 ALA A C 1
ATOM 2371 O O . ALA A 1 287 ? 3.809 -12.723 -23.836 1.00 91.69 287 ALA A O 1
ATOM 2372 N N . TRP A 1 288 ? 3.958 -14.817 -23.082 1.00 93.88 288 TRP A N 1
ATOM 2373 C CA . TRP A 1 288 ? 2.805 -15.289 -23.847 1.00 93.88 288 TRP A CA 1
ATOM 2374 C C . TRP A 1 288 ? 1.471 -14.696 -23.364 1.00 93.88 288 TRP A C 1
ATOM 2376 O O . TRP A 1 288 ? 0.614 -14.388 -24.199 1.00 93.88 288 TRP A O 1
ATOM 2386 N N . LEU A 1 289 ? 1.288 -14.532 -22.048 1.00 93.44 289 LEU A N 1
ATOM 2387 C CA . LEU A 1 289 ? 0.1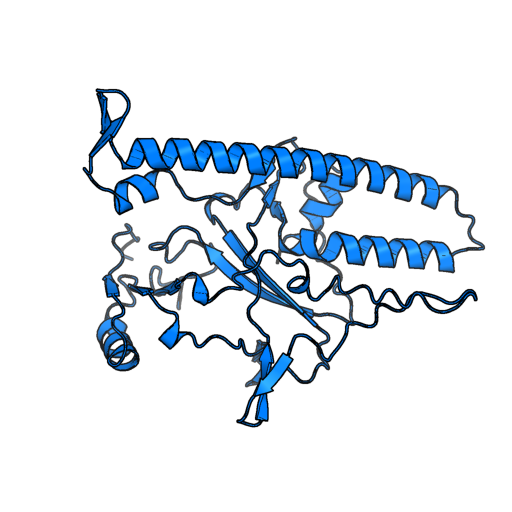01 -13.898 -21.456 1.00 93.44 289 LEU A CA 1
ATOM 2388 C C . LEU A 1 289 ? 0.019 -12.404 -21.790 1.00 93.44 289 LEU A C 1
ATOM 2390 O O . LEU A 1 289 ? -1.071 -11.886 -22.052 1.00 93.44 289 LEU A O 1
ATOM 2394 N N . LEU A 1 290 ? 1.169 -11.732 -21.791 1.00 93.44 290 LEU A N 1
ATOM 2395 C CA . LEU A 1 290 ? 1.301 -10.290 -21.982 1.00 93.44 290 LEU A CA 1
ATOM 2396 C C . LEU A 1 290 ? 1.575 -9.893 -23.437 1.00 93.44 290 LEU A C 1
ATOM 2398 O O . LEU A 1 290 ? 1.667 -8.712 -23.709 1.00 93.44 290 LEU A O 1
ATOM 2402 N N . ARG A 1 291 ? 1.623 -10.836 -24.387 1.00 91.44 291 ARG A N 1
ATOM 2403 C CA . ARG A 1 291 ? 2.006 -10.604 -25.800 1.00 91.44 291 ARG A CA 1
ATOM 2404 C C . ARG A 1 291 ? 1.253 -9.487 -26.537 1.00 91.44 291 ARG A C 1
ATOM 2406 O O . ARG A 1 291 ? 1.728 -9.022 -27.565 1.00 91.44 291 ARG A O 1
ATOM 2413 N N . ASP A 1 292 ? 0.056 -9.141 -26.066 1.00 91.75 292 ASP A N 1
ATOM 2414 C CA . ASP A 1 292 ? -0.807 -8.125 -26.678 1.00 91.75 292 ASP A CA 1
ATOM 2415 C C . ASP A 1 292 ? -0.605 -6.732 -26.045 1.00 91.75 292 ASP A C 1
ATOM 2417 O O . ASP A 1 292 ? -1.245 -5.777 -26.474 1.00 91.75 292 ASP A O 1
ATOM 2421 N N . LYS A 1 293 ? 0.270 -6.616 -25.035 1.00 87.94 293 LYS A N 1
ATOM 2422 C CA . LYS A 1 293 ? 0.646 -5.372 -24.361 1.00 87.94 293 LYS A CA 1
ATOM 2423 C C . LYS A 1 293 ? 2.171 -5.224 -24.350 1.00 87.94 293 LYS A C 1
ATOM 2425 O O . LYS A 1 293 ? 2.902 -6.192 -24.157 1.00 87.94 293 LYS A O 1
ATOM 2430 N N . ASP A 1 294 ? 2.647 -4.001 -24.540 1.00 90.00 294 ASP A N 1
ATOM 2431 C CA . ASP A 1 294 ? 4.068 -3.671 -24.437 1.00 90.00 294 ASP A CA 1
ATOM 2432 C C . ASP A 1 294 ? 4.481 -3.560 -22.960 1.00 90.00 294 ASP A C 1
ATOM 2434 O O . ASP A 1 294 ? 4.545 -2.471 -22.403 1.00 90.00 294 ASP A O 1
ATOM 2438 N N . VAL A 1 295 ? 4.659 -4.709 -22.297 1.00 92.00 295 VAL A N 1
ATOM 2439 C CA . VAL A 1 295 ? 5.107 -4.795 -20.896 1.00 92.00 295 VAL A CA 1
ATOM 2440 C C . VAL A 1 295 ? 6.551 -5.264 -20.859 1.00 92.00 295 VAL A C 1
ATOM 2442 O O . VAL A 1 295 ? 6.892 -6.323 -21.399 1.00 92.00 295 VAL A O 1
ATOM 2445 N N . LYS A 1 296 ? 7.405 -4.514 -20.165 1.00 92.00 296 LYS A N 1
ATOM 2446 C CA . LYS A 1 296 ? 8.810 -4.879 -19.979 1.00 92.00 296 LYS A CA 1
ATOM 2447 C C . LYS A 1 296 ? 8.913 -6.058 -19.006 1.00 92.00 296 LYS A C 1
ATOM 2449 O O . LYS A 1 296 ? 8.379 -6.006 -17.905 1.00 92.00 296 LYS A O 1
ATOM 2454 N N . ILE A 1 297 ? 9.569 -7.149 -19.410 1.00 91.75 297 ILE A N 1
ATOM 2455 C CA . ILE A 1 297 ? 9.758 -8.343 -18.566 1.00 91.75 297 ILE A CA 1
ATOM 2456 C C . ILE A 1 297 ? 11.250 -8.553 -18.334 1.00 91.75 297 ILE A C 1
ATOM 2458 O O . ILE A 1 297 ? 11.980 -8.917 -19.260 1.00 91.75 297 ILE A O 1
ATOM 2462 N N . GLU A 1 298 ? 11.694 -8.386 -17.091 1.00 90.56 298 GLU A N 1
ATOM 2463 C CA . GLU A 1 298 ? 13.104 -8.473 -16.713 1.00 90.56 298 GLU A CA 1
ATOM 2464 C C . GLU A 1 298 ? 13.363 -9.520 -15.635 1.00 90.56 298 GLU A C 1
ATOM 2466 O O . GLU A 1 298 ? 12.504 -9.852 -14.821 1.00 90.56 298 GLU A O 1
ATOM 2471 N N . LEU A 1 299 ? 14.587 -10.045 -15.617 1.00 87.69 299 LEU A N 1
ATOM 2472 C CA . LEU A 1 299 ? 15.074 -10.804 -14.473 1.00 87.69 299 LEU A CA 1
ATOM 2473 C C . LEU A 1 299 ? 15.560 -9.823 -13.411 1.00 87.69 299 LEU A C 1
ATOM 2475 O O . LEU A 1 299 ? 16.282 -8.878 -13.719 1.00 87.69 299 LEU A O 1
ATOM 2479 N N . SER A 1 300 ? 15.184 -10.074 -12.161 1.00 83.94 300 SER A N 1
ATOM 2480 C CA . SER A 1 300 ? 15.634 -9.261 -11.036 1.00 83.94 300 SER A CA 1
ATOM 2481 C C . SER A 1 300 ? 17.153 -9.275 -10.902 1.00 83.94 300 SER A C 1
ATOM 2483 O O . SER A 1 300 ? 17.791 -10.329 -10.988 1.00 83.94 300 SER A O 1
ATOM 2485 N N . ASN A 1 301 ? 17.715 -8.101 -10.619 1.00 77.12 301 ASN A N 1
ATOM 2486 C CA . ASN A 1 301 ? 19.150 -7.911 -10.424 1.00 77.12 301 ASN A CA 1
ATOM 2487 C C . ASN A 1 301 ? 19.555 -7.965 -8.944 1.00 77.12 301 ASN A C 1
ATOM 2489 O O . ASN A 1 301 ? 20.723 -7.755 -8.606 1.00 77.12 301 ASN A O 1
ATOM 2493 N N . ASN A 1 302 ? 18.609 -8.220 -8.037 1.00 75.44 302 ASN A N 1
ATOM 2494 C CA . ASN A 1 302 ? 18.923 -8.304 -6.620 1.00 75.44 302 ASN A CA 1
ATOM 2495 C C . ASN A 1 302 ? 19.726 -9.571 -6.285 1.00 75.44 302 ASN A C 1
ATOM 2497 O O . ASN A 1 302 ? 19.451 -10.655 -6.808 1.00 75.44 302 ASN A O 1
ATOM 2501 N N . PRO A 1 303 ? 20.697 -9.469 -5.361 1.00 67.69 303 PRO A N 1
ATOM 2502 C CA . PRO A 1 303 ? 21.452 -10.620 -4.900 1.00 67.69 303 PRO A CA 1
ATOM 2503 C C . PRO A 1 303 ? 20.565 -11.494 -4.006 1.00 67.69 303 PRO A C 1
ATOM 2505 O O . PRO A 1 303 ? 20.352 -11.197 -2.831 1.00 67.69 303 PRO A O 1
ATOM 2508 N N . TYR A 1 304 ? 20.057 -12.590 -4.559 1.00 67.69 304 TYR A N 1
ATOM 2509 C CA . TYR A 1 304 ? 19.391 -13.641 -3.792 1.00 67.69 304 TYR A CA 1
ATOM 2510 C C . TYR A 1 304 ? 20.397 -14.714 -3.385 1.00 67.69 304 TYR A C 1
ATOM 2512 O O . TYR A 1 304 ? 21.359 -14.981 -4.112 1.00 67.69 304 TYR A O 1
ATOM 2520 N N . ARG A 1 305 ? 20.188 -15.356 -2.228 1.00 58.38 305 ARG A N 1
ATOM 2521 C CA . ARG A 1 305 ? 20.981 -16.540 -1.888 1.00 58.38 305 ARG A CA 1
ATOM 2522 C C . ARG A 1 305 ? 20.664 -17.618 -2.917 1.00 58.38 305 ARG A C 1
ATOM 2524 O O . ARG A 1 305 ? 19.525 -18.053 -3.037 1.00 58.38 305 ARG A O 1
ATOM 2531 N N . GLN A 1 306 ? 21.680 -18.028 -3.666 1.00 50.69 306 GLN A N 1
ATOM 2532 C CA . GLN A 1 306 ? 21.617 -19.248 -4.455 1.00 50.69 306 GLN A CA 1
ATOM 2533 C C . GLN A 1 306 ? 21.724 -20.404 -3.457 1.00 50.69 306 GLN A C 1
ATOM 2535 O O . GLN A 1 306 ? 22.822 -20.732 -3.013 1.00 50.69 306 GLN A O 1
ATOM 2540 N N . THR A 1 307 ? 20.585 -20.916 -3.001 1.00 47.53 307 THR A N 1
ATOM 2541 C CA . THR A 1 307 ? 20.508 -22.184 -2.261 1.00 47.53 307 THR A CA 1
ATOM 2542 C C . THR A 1 307 ? 20.394 -23.335 -3.237 1.00 47.53 307 THR A C 1
ATOM 2544 O O . THR A 1 307 ? 19.510 -23.230 -4.121 1.00 47.53 307 THR A O 1
#

Secondary structure (DSSP, 8-state):
---HHHHHHHHTT--S----PPPPPSS-EEEEEEEES-SS-TT-STTSS-BTTBSS--EEEEE-GGGS-SS--GGG-GGG------S--S---------TTSSEEE-TTS-EEEPP---EE-EEE-TTSS-EEE----HHHHHHHHTT-EEEETTEEEEHHHHHHHHHHHHHHHHHHHHHHHHHHHHHHHHHHHHHHHT--GGGHHHHHHHHHHHHHHHHHHHHHEEEGGGGGG-EEEEEEEE-TTSTTEEEETTTEEEE-BSS-HHHHEEEEEE-GGGGGGHHHHHHHHTTS--EEEE--S-----